Protein AF-A0A9K3Q0E4-F1 (afdb_monomer_lite)

Structure (mmCIF, N/CA/C/O backbone):
data_AF-A0A9K3Q0E4-F1
#
_entry.id   AF-A0A9K3Q0E4-F1
#
loop_
_atom_site.group_PDB
_atom_site.id
_atom_site.type_symbol
_atom_site.label_atom_id
_atom_site.label_alt_id
_atom_site.label_comp_id
_atom_site.label_asym_id
_atom_site.label_entity_id
_atom_site.label_seq_id
_atom_site.pdbx_PDB_ins_code
_atom_site.Cartn_x
_atom_site.Cartn_y
_atom_site.Cartn_z
_atom_site.occupancy
_atom_site.B_iso_or_equiv
_atom_site.auth_seq_id
_atom_site.auth_comp_id
_atom_site.auth_asym_id
_atom_site.auth_atom_id
_atom_site.pdbx_PDB_model_num
ATOM 1 N N . MET A 1 1 ? -6.528 20.383 -16.049 1.00 38.59 1 MET A N 1
ATOM 2 C CA . MET A 1 1 ? -6.052 21.661 -15.480 1.00 38.59 1 MET A CA 1
ATOM 3 C C . MET A 1 1 ? -4.535 21.597 -15.456 1.00 38.59 1 MET A C 1
ATOM 5 O O . MET A 1 1 ? -4.009 20.577 -15.035 1.00 38.59 1 MET A O 1
ATOM 9 N N . ALA A 1 2 ? -3.855 22.580 -16.047 1.00 41.31 2 ALA A N 1
ATOM 10 C CA . ALA A 1 2 ? -2.400 22.598 -16.179 1.00 41.31 2 ALA A CA 1
ATOM 11 C C . ALA A 1 2 ? -1.804 23.302 -14.957 1.00 41.31 2 ALA A C 1
ATOM 13 O O . ALA A 1 2 ? -1.836 24.527 -14.874 1.00 41.31 2 ALA A O 1
ATOM 14 N N . GLU A 1 3 ? -1.320 22.529 -13.991 1.00 50.06 3 GLU A N 1
ATOM 15 C CA . GLU A 1 3 ? -0.582 23.081 -12.859 1.00 50.06 3 GLU A CA 1
ATOM 16 C C . GLU A 1 3 ? 0.862 23.340 -13.291 1.00 50.06 3 GLU A C 1
ATOM 18 O O . GLU A 1 3 ? 1.547 22.465 -13.825 1.00 50.06 3 GLU A O 1
ATOM 23 N N . GLY A 1 4 ? 1.276 24.600 -13.154 1.00 45.00 4 GLY A N 1
ATOM 24 C CA . GLY A 1 4 ? 2.543 25.117 -13.644 1.00 45.00 4 GLY A CA 1
ATOM 25 C C . GLY A 1 4 ? 3.736 24.418 -13.004 1.00 45.00 4 GLY A C 1
ATOM 26 O O . GLY A 1 4 ? 3.937 24.486 -11.794 1.00 45.00 4 GLY A O 1
ATOM 27 N N . GLY A 1 5 ? 4.563 23.799 -13.846 1.00 42.78 5 GLY A N 1
ATOM 28 C CA . GLY A 1 5 ? 5.880 23.319 -13.455 1.00 42.78 5 GLY A CA 1
ATOM 29 C C . GLY A 1 5 ? 6.740 24.481 -12.966 1.00 42.78 5 GLY A C 1
ATOM 30 O O . GLY A 1 5 ? 7.028 25.424 -13.705 1.00 42.78 5 GLY A O 1
ATOM 31 N N . THR A 1 6 ? 7.148 24.414 -11.704 1.00 52.03 6 THR A N 1
ATOM 32 C CA . THR A 1 6 ? 8.113 25.315 -11.083 1.00 52.03 6 THR A CA 1
ATOM 33 C C . THR A 1 6 ? 9.423 25.241 -11.867 1.00 52.03 6 THR A C 1
ATOM 35 O O . THR A 1 6 ? 10.086 24.207 -11.900 1.00 52.03 6 THR A O 1
ATOM 38 N N . LEU A 1 7 ? 9.778 26.330 -12.553 1.00 54.62 7 LEU A N 1
ATOM 39 C CA . LEU A 1 7 ? 10.998 26.415 -13.357 1.00 54.62 7 LEU A CA 1
ATOM 40 C C . LEU A 1 7 ? 12.238 26.149 -12.482 1.00 54.62 7 LEU A C 1
ATOM 42 O O . LEU A 1 7 ? 12.397 26.751 -11.421 1.00 54.62 7 LEU A O 1
ATOM 46 N N . ALA A 1 8 ? 13.132 25.272 -12.951 1.00 49.56 8 ALA A N 1
ATOM 47 C CA . ALA A 1 8 ? 14.263 24.722 -12.190 1.00 49.56 8 ALA A CA 1
ATOM 48 C C . ALA A 1 8 ? 15.289 25.755 -11.675 1.00 49.56 8 ALA A C 1
ATOM 50 O O . ALA A 1 8 ? 16.099 25.441 -10.808 1.00 49.56 8 ALA A O 1
ATOM 51 N N . TRP A 1 9 ? 15.251 26.995 -12.163 1.00 53.34 9 TRP A N 1
ATOM 52 C CA . TRP A 1 9 ? 16.133 28.077 -11.713 1.00 53.34 9 TRP A CA 1
ATOM 53 C C . TRP A 1 9 ? 15.605 28.840 -10.480 1.00 53.34 9 TRP A C 1
ATOM 55 O O . TRP A 1 9 ? 16.253 29.768 -10.002 1.00 53.34 9 TRP A O 1
ATOM 65 N N . LYS A 1 10 ? 14.449 28.448 -9.925 1.00 53.53 10 LYS A N 1
ATOM 66 C CA . LYS A 1 10 ? 13.771 29.131 -8.813 1.00 53.53 10 LYS A CA 1
ATOM 67 C C . LYS A 1 10 ? 13.908 28.341 -7.503 1.00 53.53 10 LYS A C 1
ATOM 69 O O . LYS A 1 10 ? 13.056 27.519 -7.177 1.00 53.53 10 LYS A O 1
ATOM 74 N N . ARG A 1 11 ? 14.956 28.598 -6.711 1.00 50.22 11 ARG A N 1
ATOM 75 C CA . ARG A 1 11 ? 15.005 28.143 -5.306 1.00 50.22 11 ARG A CA 1
ATOM 76 C C . ARG A 1 11 ? 14.328 29.178 -4.415 1.00 50.22 11 ARG A C 1
ATOM 78 O O . ARG A 1 11 ? 14.887 30.236 -4.151 1.00 50.22 11 ARG A O 1
ATOM 85 N N . GLN A 1 12 ? 13.124 28.863 -3.952 1.00 54.28 12 GLN A N 1
ATOM 86 C CA . GLN A 1 12 ? 12.468 29.619 -2.892 1.00 54.28 12 GLN A CA 1
ATOM 87 C C . GLN A 1 12 ? 12.944 29.044 -1.554 1.00 54.28 12 GLN A C 1
ATOM 89 O O . GLN A 1 12 ? 12.706 27.874 -1.264 1.00 54.28 12 GLN A O 1
ATOM 94 N N . VAL A 1 13 ? 13.672 29.836 -0.764 1.00 56.75 13 VAL A N 1
ATOM 95 C CA . VAL A 1 13 ? 14.018 29.464 0.613 1.00 56.75 13 VAL A CA 1
ATOM 96 C C . VAL A 1 13 ? 12.753 29.663 1.440 1.00 56.75 13 VAL A C 1
ATOM 98 O O . VAL A 1 13 ? 12.339 30.794 1.679 1.00 56.75 13 VAL A O 1
ATOM 101 N N . ILE A 1 14 ? 12.084 28.563 1.777 1.00 56.69 14 ILE A N 1
ATOM 102 C CA . ILE A 1 14 ? 10.860 28.584 2.577 1.00 56.69 14 ILE A CA 1
ATOM 103 C C . ILE A 1 14 ? 11.278 28.532 4.045 1.00 56.69 14 ILE A C 1
ATOM 105 O O . ILE A 1 14 ? 11.787 27.514 4.512 1.00 56.69 14 ILE A O 1
ATOM 109 N N . ASP A 1 15 ? 11.073 29.634 4.759 1.00 57.00 15 ASP A N 1
ATOM 110 C CA . ASP A 1 15 ? 11.123 29.654 6.219 1.00 57.00 15 ASP A CA 1
ATOM 111 C C . ASP A 1 15 ? 9.832 29.002 6.744 1.00 57.00 15 ASP A C 1
ATOM 113 O O . ASP A 1 15 ? 8.731 29.492 6.494 1.00 57.00 15 ASP A O 1
ATOM 117 N N . GLN A 1 16 ? 9.956 27.846 7.402 1.00 62.72 16 GLN A N 1
ATOM 118 C CA . GLN A 1 16 ? 8.826 26.983 7.781 1.00 62.72 16 GLN A CA 1
ATOM 119 C C . GLN A 1 16 ? 7.957 27.560 8.913 1.00 62.72 16 GLN A C 1
ATOM 121 O O . GLN A 1 16 ? 6.915 26.996 9.238 1.00 62.72 16 GLN A O 1
ATOM 126 N N . SER A 1 17 ? 8.364 28.675 9.522 1.00 65.44 17 SER A N 1
ATOM 127 C CA . SER A 1 17 ? 7.717 29.233 10.715 1.00 65.44 17 SER A CA 1
ATOM 128 C C . SER A 1 17 ? 6.514 30.144 10.430 1.00 65.44 17 SER A C 1
ATOM 130 O O . SER A 1 17 ? 5.773 30.492 11.351 1.00 65.44 17 SER A O 1
ATOM 132 N N . ARG A 1 18 ? 6.280 30.539 9.170 1.00 51.12 18 ARG A N 1
ATOM 133 C CA . ARG A 1 18 ? 5.147 31.393 8.778 1.00 51.12 18 ARG A CA 1
ATOM 134 C C . ARG A 1 18 ? 4.490 30.844 7.515 1.00 51.12 18 ARG A C 1
ATOM 136 O O . ARG A 1 18 ? 5.161 30.617 6.515 1.00 51.12 18 ARG A O 1
ATOM 143 N N . GLY A 1 19 ? 3.169 30.649 7.555 1.00 57.00 19 GLY A N 1
ATOM 144 C CA . GLY A 1 19 ? 2.378 30.292 6.372 1.00 57.00 19 GLY A CA 1
ATOM 145 C C . GLY A 1 19 ? 2.614 31.268 5.204 1.00 57.00 19 GLY A C 1
ATOM 146 O O . GLY A 1 19 ? 3.062 32.396 5.432 1.00 57.00 19 GLY A O 1
ATOM 147 N N . PRO A 1 20 ? 2.347 30.858 3.950 1.00 53.62 20 PRO A N 1
ATOM 148 C CA . PRO A 1 20 ? 2.836 31.534 2.752 1.00 53.62 20 PRO A CA 1
ATOM 149 C C . PRO A 1 20 ? 2.106 32.860 2.509 1.00 53.62 20 PRO A C 1
ATOM 151 O O . PRO A 1 20 ? 1.176 32.949 1.713 1.00 53.62 20 PRO A O 1
ATOM 154 N N . VAL A 1 21 ? 2.552 33.919 3.178 1.00 55.53 21 VAL A N 1
ATOM 155 C CA . VAL A 1 21 ? 2.184 35.293 2.837 1.00 55.53 21 VAL A CA 1
ATOM 156 C C . VAL A 1 21 ? 3.265 35.807 1.892 1.00 55.53 21 VAL A C 1
ATOM 158 O O . VAL A 1 21 ? 4.338 36.234 2.319 1.00 55.53 21 VAL A O 1
ATOM 161 N N . GLY A 1 22 ? 3.024 35.676 0.586 1.00 51.28 22 GLY A N 1
ATOM 162 C CA . GLY A 1 22 ? 3.947 36.143 -0.445 1.00 51.28 22 GLY A CA 1
ATOM 163 C C . GLY A 1 22 ? 4.025 37.666 -0.445 1.00 51.28 22 GLY A C 1
ATOM 164 O O . GLY A 1 22 ? 3.178 38.323 -1.040 1.00 51.28 22 GLY A O 1
ATOM 165 N N . ASN A 1 23 ? 5.029 38.230 0.228 1.00 53.16 23 ASN A N 1
ATOM 166 C CA . ASN A 1 23 ? 5.367 39.639 0.076 1.00 53.16 23 ASN A CA 1
ATOM 167 C C . ASN A 1 23 ? 6.214 39.811 -1.196 1.00 53.16 23 ASN A C 1
ATOM 169 O O . ASN A 1 23 ? 7.329 39.295 -1.285 1.00 53.16 23 ASN A O 1
ATOM 173 N N . TYR A 1 24 ? 5.654 40.504 -2.186 1.00 56.69 24 TYR A N 1
ATOM 174 C CA . TYR A 1 24 ? 6.252 40.728 -3.502 1.00 56.69 24 TYR A CA 1
ATOM 175 C C . TYR A 1 24 ? 7.237 41.906 -3.529 1.00 56.69 24 TYR A C 1
ATOM 177 O O . TYR A 1 24 ? 7.992 42.034 -4.490 1.00 56.69 24 TYR A O 1
ATOM 185 N N . ASP A 1 25 ? 7.298 42.709 -2.463 1.00 62.56 25 ASP A N 1
ATOM 186 C CA . ASP A 1 25 ? 8.170 43.889 -2.379 1.00 62.56 25 ASP A CA 1
ATOM 187 C C . ASP A 1 25 ? 9.658 43.522 -2.259 1.00 62.56 25 ASP A C 1
ATOM 189 O O . ASP A 1 25 ? 10.537 44.328 -2.557 1.00 62.56 25 ASP A O 1
ATOM 193 N N . SER A 1 26 ? 9.958 42.284 -1.850 1.00 55.31 26 SER A N 1
ATOM 194 C CA . SER A 1 26 ? 11.321 41.744 -1.780 1.00 55.31 26 SER A CA 1
ATOM 195 C C . SER A 1 26 ? 11.737 40.968 -3.031 1.00 55.31 26 SER A C 1
ATOM 197 O O . SER A 1 26 ? 12.864 40.460 -3.083 1.00 55.31 26 SER A O 1
ATOM 199 N N . MET A 1 27 ? 10.875 40.890 -4.058 1.00 54.56 27 MET A N 1
ATOM 200 C CA . MET A 1 27 ? 11.284 40.383 -5.364 1.00 54.56 27 MET A CA 1
ATOM 201 C C . MET A 1 27 ? 12.289 41.360 -5.961 1.00 54.56 27 MET A C 1
ATOM 203 O O . MET A 1 27 ? 11.937 42.346 -6.606 1.00 54.56 27 MET A O 1
ATOM 207 N N . ARG A 1 28 ? 13.573 41.073 -5.737 1.00 54.41 28 ARG A N 1
ATOM 208 C CA . ARG A 1 28 ? 14.656 41.688 -6.496 1.00 54.41 28 ARG A CA 1
ATOM 209 C C . ARG A 1 28 ? 14.307 41.551 -7.976 1.00 54.41 28 ARG A C 1
ATOM 211 O O . ARG A 1 28 ? 13.878 40.478 -8.407 1.00 54.41 28 ARG A O 1
ATOM 218 N N . LEU A 1 29 ? 14.454 42.657 -8.709 1.00 57.06 29 LEU A N 1
ATOM 219 C CA . LEU A 1 29 ? 14.321 42.710 -10.164 1.00 57.06 29 LEU A CA 1
ATOM 220 C C . LEU A 1 29 ? 14.970 41.461 -10.789 1.00 57.06 29 LEU A C 1
ATOM 222 O O . LEU A 1 29 ? 15.985 41.001 -10.252 1.00 57.06 29 LEU A O 1
ATOM 226 N N . PRO A 1 30 ? 14.396 40.898 -11.873 1.00 61.31 30 PRO A N 1
ATOM 227 C CA . PRO A 1 30 ? 14.933 39.707 -12.521 1.00 61.31 30 PRO A CA 1
ATOM 228 C C . PRO A 1 30 ? 16.444 39.845 -12.672 1.00 61.31 30 PRO A C 1
ATOM 230 O O . PRO A 1 30 ? 16.914 40.890 -13.122 1.00 61.31 30 PRO A O 1
ATOM 233 N N . SER A 1 31 ? 17.182 38.817 -12.249 1.00 64.81 31 SER A N 1
ATOM 234 C CA . SER A 1 31 ? 18.628 38.724 -12.451 1.00 64.81 31 SER A CA 1
ATOM 235 C C . SER A 1 31 ? 18.978 39.184 -13.864 1.00 64.81 31 SER A C 1
ATOM 237 O O . SER A 1 31 ? 18.268 38.816 -14.805 1.00 64.81 31 SER A O 1
ATOM 239 N N . GLU A 1 32 ? 20.025 40.003 -13.974 1.00 74.44 32 GLU A N 1
ATOM 240 C CA . GLU A 1 32 ? 20.471 40.627 -15.219 1.00 74.44 32 GLU A CA 1
ATOM 241 C C . GLU A 1 32 ? 20.413 39.631 -16.381 1.00 74.44 32 GLU A C 1
ATOM 243 O O . GLU A 1 32 ? 20.822 38.471 -16.253 1.00 74.44 32 GLU A O 1
ATOM 248 N N . LEU A 1 33 ? 19.819 40.063 -17.496 1.00 81.50 33 LEU A N 1
ATOM 249 C CA . LEU A 1 33 ? 19.677 39.209 -18.666 1.00 81.50 33 LEU A CA 1
ATOM 250 C C . LEU A 1 33 ? 21.061 38.749 -19.148 1.00 81.50 33 LEU A C 1
ATOM 252 O O . LEU A 1 33 ? 21.983 39.564 -19.172 1.00 81.50 33 LEU A O 1
ATOM 256 N N . PRO A 1 34 ? 21.208 37.482 -19.583 1.00 80.50 34 PRO A N 1
ATOM 257 C CA . PRO A 1 34 ? 22.426 37.038 -20.244 1.00 80.50 34 PRO A CA 1
ATOM 258 C C . PRO A 1 34 ? 22.756 37.947 -21.434 1.00 80.50 34 PRO A C 1
ATOM 260 O O . PRO A 1 34 ? 21.856 38.384 -22.159 1.00 80.50 34 PRO A O 1
ATOM 263 N N . GLU A 1 35 ? 24.043 38.227 -21.634 1.00 84.81 35 GLU A N 1
ATOM 264 C CA . GLU A 1 35 ? 24.515 39.093 -22.714 1.00 84.81 35 GLU A CA 1
ATOM 265 C C . GLU A 1 35 ? 24.037 38.555 -24.078 1.00 84.81 35 GLU A C 1
ATOM 267 O O . GLU A 1 35 ? 24.119 37.356 -24.357 1.00 84.81 35 GLU A O 1
ATOM 272 N N . GLY A 1 36 ? 23.454 39.431 -24.904 1.00 88.56 36 GLY A N 1
ATOM 273 C CA . GLY A 1 36 ? 22.911 39.063 -26.219 1.00 88.56 36 GLY A CA 1
ATOM 274 C C . GLY A 1 36 ? 21.471 38.530 -26.226 1.00 88.56 36 GLY A C 1
ATOM 275 O O . GLY A 1 36 ? 21.026 38.003 -27.249 1.00 88.56 36 GLY A O 1
ATOM 276 N N . VAL A 1 37 ? 20.702 38.659 -25.137 1.00 91.06 37 VAL A N 1
ATOM 277 C CA . VAL A 1 37 ? 19.282 38.256 -25.091 1.00 91.06 37 VAL A CA 1
ATOM 278 C C . VAL A 1 37 ? 18.396 39.406 -24.607 1.00 91.06 37 VAL A C 1
ATOM 280 O O . VAL A 1 37 ? 18.755 40.130 -23.684 1.00 91.06 37 VAL A O 1
ATOM 283 N N . MET A 1 38 ? 17.221 39.579 -25.217 1.00 91.19 38 MET A N 1
ATOM 284 C CA . MET A 1 38 ? 16.231 40.584 -24.819 1.00 91.19 38 MET A CA 1
ATOM 285 C C . MET A 1 38 ? 14.847 39.967 -24.619 1.00 91.19 38 MET A C 1
ATOM 287 O O . MET A 1 38 ? 14.482 38.989 -25.274 1.00 91.19 38 MET A O 1
ATOM 291 N N . TRP A 1 39 ? 14.054 40.564 -23.734 1.00 86.50 39 TRP A N 1
ATOM 292 C CA . TRP A 1 39 ? 12.644 40.222 -23.584 1.00 86.50 39 TRP A CA 1
ATOM 293 C C . TRP A 1 39 ? 11.825 40.794 -24.747 1.00 86.50 39 TRP A C 1
ATOM 295 O O . TRP A 1 39 ? 11.875 41.992 -25.022 1.00 86.50 39 TRP A O 1
ATOM 305 N N . GLN A 1 40 ? 11.034 39.947 -25.403 1.00 90.31 40 GLN A N 1
ATOM 306 C CA . GLN A 1 40 ? 10.054 40.328 -26.414 1.00 90.31 40 GLN A CA 1
ATOM 307 C C . GLN A 1 40 ? 8.652 39.922 -25.941 1.00 90.31 40 GLN A C 1
ATOM 309 O O . GLN A 1 40 ? 8.375 38.741 -25.717 1.00 90.31 40 GLN A O 1
ATOM 314 N N . HIS A 1 41 ? 7.767 40.908 -25.793 1.00 89.19 41 HIS A N 1
ATOM 315 C CA . HIS A 1 41 ? 6.356 40.690 -25.482 1.00 89.19 41 HIS A CA 1
ATOM 316 C C . HIS A 1 41 ? 5.567 40.426 -26.767 1.00 89.19 41 HIS A C 1
ATOM 318 O O . HIS A 1 41 ? 5.631 41.222 -27.708 1.00 89.19 41 HIS A O 1
ATOM 324 N N . ASN A 1 42 ? 4.814 39.328 -26.802 1.00 86.19 42 ASN A N 1
ATOM 325 C CA . ASN A 1 42 ? 3.904 39.032 -27.902 1.00 86.19 42 ASN A CA 1
ATOM 326 C C . ASN A 1 42 ? 2.502 39.599 -27.585 1.00 86.19 42 ASN A C 1
ATOM 328 O O . ASN A 1 42 ? 1.875 39.134 -26.630 1.00 86.19 42 ASN A O 1
ATOM 332 N N . PRO A 1 43 ? 1.985 40.588 -28.345 1.00 80.00 43 PRO A N 1
ATOM 333 C CA . PRO A 1 43 ? 0.700 41.223 -28.043 1.00 80.00 43 PRO A CA 1
ATOM 334 C C . PRO A 1 43 ? -0.498 40.274 -28.177 1.00 80.00 43 PRO A C 1
ATOM 336 O O . PRO A 1 43 ? -1.496 40.471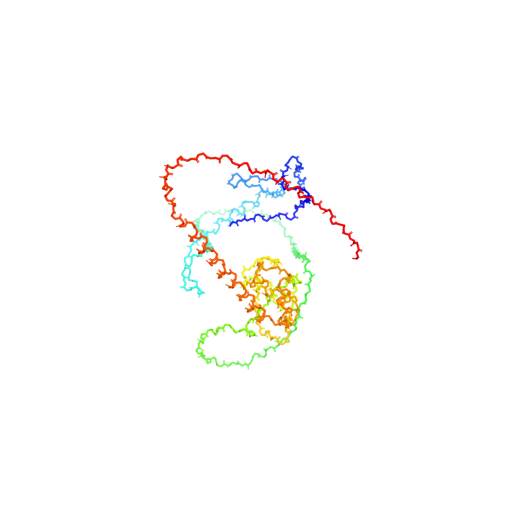 -27.483 1.00 80.00 43 PRO A O 1
ATOM 339 N N . ASP A 1 44 ? -0.393 39.240 -29.015 1.00 80.19 44 ASP A N 1
ATOM 340 C CA . ASP A 1 44 ? -1.508 38.335 -29.299 1.00 80.19 44 ASP A CA 1
ATOM 341 C C . ASP A 1 44 ? -1.684 37.289 -28.194 1.00 80.19 44 ASP A C 1
ATOM 343 O O . ASP A 1 44 ? -2.801 37.016 -27.756 1.00 80.19 44 ASP A O 1
ATOM 347 N N . THR A 1 45 ? -0.576 36.724 -27.704 1.00 83.00 45 THR A N 1
ATOM 348 C CA . THR A 1 45 ? -0.600 35.689 -26.657 1.00 83.00 45 THR A CA 1
ATOM 349 C C . THR A 1 45 ? -0.456 36.256 -25.246 1.00 83.00 45 THR A C 1
ATOM 351 O O . THR A 1 45 ? -0.755 35.556 -24.284 1.00 83.00 45 THR A O 1
ATOM 354 N N . ARG A 1 46 ? -0.045 37.528 -25.109 1.00 78.94 46 ARG A N 1
ATOM 355 C CA . ARG A 1 46 ? 0.306 38.187 -23.833 1.00 78.94 46 ARG A CA 1
ATOM 356 C C . ARG A 1 46 ? 1.438 37.489 -23.072 1.00 78.94 46 ARG A C 1
ATOM 358 O O . ARG A 1 46 ? 1.531 37.589 -21.850 1.00 78.94 46 ARG A O 1
ATOM 365 N N . GLU A 1 47 ? 2.300 36.780 -23.791 1.00 78.56 47 GLU A N 1
ATOM 366 C CA . GLU A 1 47 ? 3.438 36.059 -23.224 1.00 78.56 47 GLU A CA 1
ATOM 367 C C . GLU A 1 47 ? 4.747 36.826 -23.453 1.00 78.56 47 GLU A C 1
ATOM 369 O O . GLU A 1 47 ? 4.935 37.508 -24.467 1.00 78.56 47 GLU A O 1
ATOM 374 N N . TRP A 1 48 ? 5.676 36.693 -22.504 1.00 83.06 48 TRP A N 1
ATOM 375 C CA . TRP A 1 48 ? 7.033 37.229 -22.596 1.00 83.06 48 TRP A CA 1
ATOM 376 C C . TRP A 1 48 ? 8.001 36.127 -23.018 1.00 83.06 48 TRP A C 1
ATOM 378 O O . TRP A 1 48 ? 8.062 35.071 -22.391 1.00 83.06 48 TRP A O 1
ATOM 388 N N . THR A 1 49 ? 8.785 36.379 -24.064 1.00 85.88 49 THR A N 1
ATOM 389 C CA . THR A 1 49 ? 9.771 35.423 -24.589 1.00 85.88 49 THR A CA 1
ATOM 390 C C . THR A 1 49 ? 11.167 36.037 -24.608 1.00 85.88 49 THR A C 1
ATOM 392 O O . THR A 1 49 ? 11.320 37.238 -24.816 1.00 85.88 49 THR A O 1
ATOM 395 N N . LEU A 1 50 ? 12.195 35.224 -24.366 1.00 89.69 50 LEU A N 1
ATOM 396 C CA . LEU A 1 50 ? 13.597 35.630 -24.489 1.00 89.69 50 LEU A CA 1
ATOM 397 C C . LEU A 1 50 ? 14.064 35.403 -25.929 1.00 89.69 50 LEU A C 1
ATOM 399 O O . LEU A 1 50 ? 14.042 34.275 -26.423 1.00 89.69 50 LEU A O 1
ATOM 403 N N . VAL A 1 51 ? 14.510 36.466 -26.595 1.00 90.25 51 VAL A N 1
ATOM 404 C CA . VAL A 1 51 ? 14.965 36.439 -27.990 1.00 90.25 51 VAL A CA 1
ATOM 405 C C . VAL A 1 51 ? 16.416 36.895 -28.059 1.00 90.25 51 VAL A C 1
ATOM 407 O O . VAL A 1 51 ? 16.778 37.922 -27.492 1.00 90.25 51 VAL A O 1
ATOM 410 N N . ARG A 1 52 ? 17.264 36.123 -28.748 1.00 88.75 52 ARG A N 1
ATOM 411 C CA . ARG A 1 52 ? 18.677 36.479 -28.951 1.00 88.75 52 ARG A CA 1
ATOM 412 C C . ARG A 1 52 ? 18.801 37.643 -29.937 1.00 88.75 52 ARG A C 1
ATOM 414 O O . ARG A 1 52 ? 18.199 37.588 -31.012 1.00 88.75 52 ARG A O 1
ATOM 421 N N . LEU A 1 53 ? 19.588 38.657 -29.580 1.00 85.62 53 LEU A N 1
ATOM 422 C CA . LEU A 1 53 ? 19.817 39.868 -30.376 1.00 85.62 53 LEU A CA 1
ATOM 423 C C . LEU A 1 53 ? 20.557 39.557 -31.690 1.00 85.62 53 LEU A C 1
ATOM 425 O O . LEU A 1 53 ? 20.322 40.206 -32.705 1.00 85.62 53 LEU A O 1
ATOM 429 N N . ASP A 1 54 ? 21.378 38.505 -31.691 1.00 78.81 54 ASP A N 1
ATOM 430 C CA . ASP A 1 54 ? 22.379 38.268 -32.738 1.00 78.81 54 ASP A CA 1
ATOM 431 C C . ASP A 1 54 ? 21.848 37.513 -33.966 1.00 78.81 54 ASP A C 1
ATOM 433 O O . ASP A 1 54 ? 22.613 37.199 -34.876 1.00 78.81 54 ASP A O 1
ATOM 437 N N . ARG A 1 55 ? 20.550 37.175 -34.028 1.00 58.50 55 ARG A N 1
ATOM 438 C CA . ARG A 1 55 ? 19.997 36.500 -35.216 1.00 58.50 55 ARG A CA 1
ATOM 439 C C . ARG A 1 55 ? 19.698 37.522 -36.322 1.00 58.50 55 ARG A C 1
ATOM 441 O O . ARG A 1 55 ? 18.726 38.272 -36.184 1.00 58.50 55 ARG A O 1
ATOM 448 N N . PRO A 1 56 ? 20.435 37.519 -37.452 1.00 57.91 56 PRO A N 1
ATOM 449 C CA . PRO A 1 56 ? 20.131 38.398 -38.574 1.00 57.91 56 PRO A CA 1
ATOM 450 C C . PRO A 1 56 ? 18.722 38.108 -39.111 1.00 57.91 56 PRO A C 1
ATOM 452 O O . PRO A 1 56 ? 18.330 36.956 -39.318 1.00 57.91 56 PRO A O 1
ATOM 455 N N . GLN A 1 57 ? 17.948 39.171 -39.357 1.00 57.16 57 GLN A N 1
ATOM 456 C CA . GLN A 1 57 ? 16.545 39.112 -39.799 1.00 57.16 57 GLN A CA 1
ATOM 457 C C . GLN A 1 57 ? 16.313 38.277 -41.076 1.00 57.16 57 GLN A C 1
ATOM 459 O O . GLN A 1 57 ? 15.187 37.843 -41.317 1.00 57.16 57 GLN A O 1
ATOM 464 N N . GLN A 1 58 ? 17.357 37.989 -41.861 1.00 57.03 58 GLN A N 1
ATOM 465 C CA . GLN A 1 58 ? 17.272 37.185 -43.086 1.00 57.03 58 GLN A CA 1
ATOM 466 C C . GLN A 1 58 ? 16.810 35.736 -42.848 1.00 57.03 58 GLN A C 1
ATOM 468 O O . GLN A 1 58 ? 16.123 35.180 -43.702 1.00 57.03 58 GLN A O 1
ATOM 473 N N . GLN A 1 59 ? 17.068 35.137 -41.677 1.00 56.09 59 GLN A N 1
ATOM 474 C CA . GLN A 1 59 ? 16.580 33.779 -41.381 1.00 56.09 59 GLN A CA 1
ATOM 475 C C . GLN A 1 59 ? 15.062 33.720 -41.116 1.00 56.09 59 GLN A C 1
ATOM 477 O O . GLN A 1 59 ? 14.441 32.681 -41.335 1.00 56.09 59 GLN A O 1
ATOM 482 N N . ARG A 1 60 ? 14.429 34.841 -40.729 1.00 54.75 60 ARG A N 1
ATOM 483 C CA . ARG A 1 60 ? 12.985 34.879 -40.422 1.00 54.75 60 ARG A CA 1
ATOM 484 C C . ARG A 1 60 ? 12.107 34.782 -41.671 1.00 54.75 60 ARG A C 1
ATOM 486 O O . ARG A 1 60 ? 11.019 34.215 -41.606 1.00 54.75 60 ARG A O 1
ATOM 493 N N . GLN A 1 61 ? 12.572 35.298 -42.812 1.00 54.56 61 GLN A N 1
ATOM 494 C CA . GLN A 1 61 ? 11.821 35.200 -44.070 1.00 54.56 61 GLN A CA 1
ATOM 495 C C . GLN A 1 61 ? 11.844 33.772 -44.642 1.00 54.56 61 GLN A C 1
ATOM 497 O O . GLN A 1 61 ? 10.852 33.334 -45.224 1.00 54.56 61 GLN A O 1
ATOM 502 N N . GLY A 1 62 ? 12.925 33.015 -44.415 1.00 55.06 62 GLY A N 1
ATOM 503 C CA . GLY A 1 62 ? 13.018 31.605 -44.814 1.00 55.06 62 GLY A CA 1
ATOM 504 C C . GLY A 1 62 ? 12.102 30.681 -44.002 1.00 55.06 62 GLY A C 1
ATOM 505 O O . GLY A 1 62 ? 11.434 29.817 -44.572 1.00 55.06 62 GLY A O 1
ATOM 506 N N . GLU A 1 63 ? 12.002 30.891 -42.685 1.00 55.88 63 GLU A N 1
ATOM 507 C CA . GLU A 1 63 ? 11.118 30.098 -41.816 1.00 55.88 63 GLU A CA 1
ATOM 508 C C . GLU A 1 63 ? 9.629 30.396 -42.069 1.00 55.88 63 GLU A C 1
ATOM 510 O O . GLU A 1 63 ? 8.822 29.466 -42.125 1.00 55.88 63 GLU A O 1
ATOM 515 N N . GLN A 1 64 ? 9.254 31.658 -42.322 1.00 57.47 64 GLN A N 1
ATOM 516 C CA . GLN A 1 64 ? 7.875 31.991 -42.712 1.00 57.47 64 GLN A CA 1
ATOM 517 C C . GLN A 1 64 ? 7.488 31.385 -44.072 1.00 57.47 64 GLN A C 1
ATOM 519 O O . GLN A 1 64 ? 6.358 30.918 -44.228 1.00 57.47 64 GLN A O 1
ATOM 524 N N . GLN A 1 65 ? 8.413 31.306 -45.038 1.00 57.19 65 GLN A N 1
ATOM 525 C CA . GLN A 1 65 ? 8.161 30.602 -46.304 1.00 57.19 65 GLN A CA 1
ATOM 526 C C . GLN A 1 65 ? 8.031 29.080 -46.116 1.00 57.19 65 GLN A C 1
ATOM 528 O O . GLN A 1 65 ? 7.210 28.452 -46.786 1.00 57.19 65 GLN A O 1
ATOM 533 N N . GLN A 1 66 ? 8.772 28.472 -45.181 1.00 55.16 66 GLN A N 1
ATOM 534 C CA . GLN A 1 66 ? 8.607 27.047 -44.868 1.00 55.16 66 GLN A CA 1
ATOM 535 C C . GLN A 1 66 ? 7.279 26.734 -44.169 1.00 55.16 66 GLN A C 1
ATOM 537 O O . GLN A 1 66 ? 6.680 25.699 -44.468 1.00 55.16 66 GLN A O 1
ATOM 542 N N . GLN A 1 67 ? 6.774 27.621 -43.305 1.00 55.94 67 GLN A N 1
ATOM 543 C CA . GLN A 1 67 ? 5.469 27.423 -42.658 1.00 55.94 67 GLN A CA 1
ATOM 544 C C . GLN A 1 67 ? 4.304 27.443 -43.660 1.00 55.94 67 GLN A C 1
ATOM 546 O O . GLN A 1 67 ? 3.331 26.717 -43.475 1.00 55.94 67 GLN A O 1
ATOM 551 N N . GLN A 1 68 ? 4.418 28.173 -44.775 1.00 55.44 68 GLN A N 1
ATOM 552 C CA . GLN A 1 68 ? 3.397 28.158 -45.834 1.00 55.44 68 GLN A CA 1
ATOM 553 C C . GLN A 1 68 ? 3.375 26.859 -46.663 1.00 55.44 68 GLN A C 1
ATOM 555 O O . GLN A 1 68 ? 2.413 26.616 -47.394 1.00 55.44 68 GLN A O 1
ATOM 560 N N . LYS A 1 69 ? 4.403 26.004 -46.568 1.00 57.50 69 LYS A N 1
ATOM 561 C CA . LYS A 1 69 ? 4.513 24.785 -47.390 1.00 57.50 69 LYS A CA 1
ATOM 562 C C . LYS A 1 69 ? 3.593 23.652 -46.926 1.00 57.50 69 LYS A C 1
ATOM 564 O O . LYS A 1 69 ? 3.255 22.779 -47.729 1.00 57.50 69 LYS A O 1
ATOM 569 N N . TYR A 1 70 ? 3.173 23.654 -45.664 1.00 62.75 70 TYR A N 1
ATOM 570 C CA . TYR A 1 70 ? 2.380 22.567 -45.099 1.00 62.75 70 TYR A CA 1
ATOM 571 C C . TYR A 1 70 ? 1.056 23.087 -44.556 1.00 62.75 70 TYR A C 1
ATOM 573 O O . TYR A 1 70 ? 1.020 23.860 -43.605 1.00 62.75 70 TYR A O 1
ATOM 581 N N . GLN A 1 71 ? -0.045 22.621 -45.141 1.00 71.50 71 GLN A N 1
ATOM 582 C CA . GLN A 1 71 ? -1.372 22.841 -44.580 1.00 71.50 71 GLN A CA 1
ATOM 583 C C . GLN A 1 71 ? -1.788 21.609 -43.778 1.00 71.50 71 GLN A C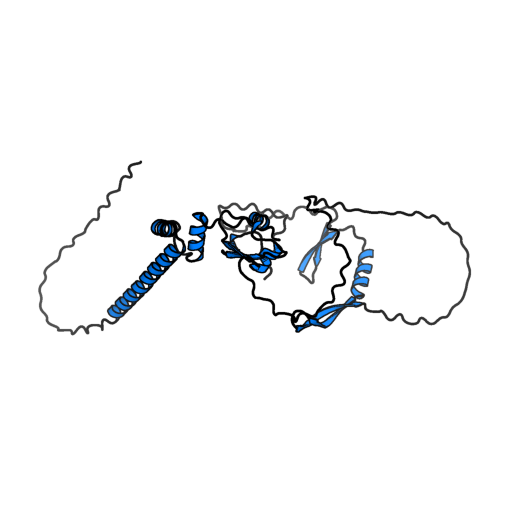 1
ATOM 585 O O . GLN A 1 71 ? -1.716 20.471 -44.255 1.00 71.50 71 GLN A O 1
ATOM 590 N N . LEU A 1 72 ? -2.219 21.845 -42.539 1.00 71.50 72 LEU A N 1
ATOM 591 C CA . LEU A 1 72 ? -2.796 20.825 -41.671 1.00 71.50 72 LEU A CA 1
ATOM 592 C C . LEU A 1 72 ? -4.210 20.520 -42.177 1.00 71.50 72 LEU A C 1
ATOM 594 O O . LEU A 1 72 ? -5.121 21.329 -42.009 1.00 71.50 72 LEU A O 1
ATOM 598 N N . GLN A 1 73 ? -4.406 19.357 -42.802 1.00 78.06 73 GLN A N 1
ATOM 599 C CA . GLN A 1 73 ? -5.744 18.871 -43.136 1.00 78.06 73 GLN A CA 1
ATOM 600 C C . GLN A 1 73 ? -6.206 17.863 -42.090 1.00 78.06 73 GLN A C 1
ATOM 60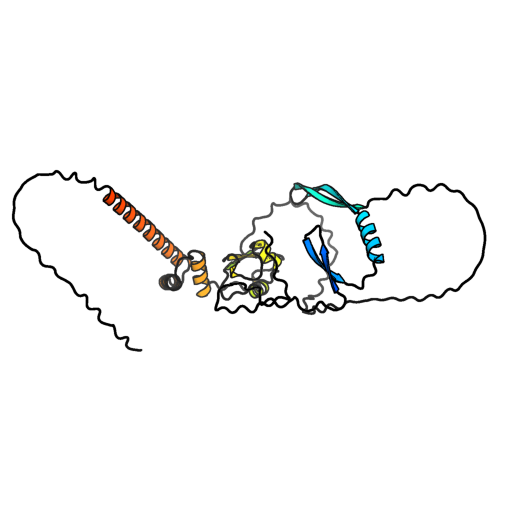2 O O . GLN A 1 73 ? -5.501 16.908 -41.754 1.00 78.06 73 GLN A O 1
ATOM 607 N N . ARG A 1 74 ? -7.427 18.074 -41.593 1.00 81.62 74 ARG A N 1
ATOM 608 C CA . ARG A 1 74 ? -8.132 17.078 -40.788 1.00 81.62 74 ARG A CA 1
ATOM 609 C C . ARG A 1 74 ? -8.684 16.012 -41.723 1.00 81.62 74 ARG A C 1
ATOM 611 O O . ARG A 1 74 ? -9.456 16.325 -42.626 1.00 81.62 74 ARG A O 1
ATOM 618 N N . THR A 1 75 ? -8.296 14.765 -41.500 1.00 84.44 75 THR A N 1
ATOM 619 C CA . THR A 1 75 ? -8.814 13.608 -42.234 1.00 84.44 75 THR A CA 1
ATOM 620 C C . THR A 1 75 ? -9.310 12.565 -41.245 1.00 84.44 75 THR A C 1
ATOM 622 O O . THR A 1 75 ? -8.661 12.318 -40.228 1.00 84.44 75 THR A O 1
ATOM 625 N N . MET A 1 76 ? -10.447 11.942 -41.540 1.00 86.62 76 MET A N 1
ATOM 626 C CA . MET A 1 76 ? -10.897 10.765 -40.800 1.00 86.62 76 MET A CA 1
ATOM 627 C C . MET A 1 76 ? -10.030 9.577 -41.216 1.00 86.62 76 MET A C 1
ATOM 629 O O . MET A 1 76 ? -9.872 9.310 -42.407 1.00 86.62 76 MET A O 1
ATOM 633 N N . ALA A 1 77 ? -9.423 8.904 -40.241 1.00 86.19 77 ALA A N 1
ATOM 634 C CA . ALA A 1 77 ? -8.693 7.666 -40.467 1.00 86.19 77 ALA A CA 1
ATOM 635 C C . ALA A 1 77 ? -9.215 6.583 -39.525 1.00 86.19 77 ALA A C 1
ATOM 637 O O . ALA A 1 77 ? -9.545 6.841 -38.365 1.00 86.19 77 ALA A O 1
ATOM 638 N N . TRP A 1 78 ? -9.283 5.360 -40.038 1.00 86.69 78 TRP A N 1
ATOM 639 C CA . TRP A 1 78 ? -9.666 4.194 -39.259 1.00 86.69 78 TRP A CA 1
ATOM 640 C C . TRP A 1 78 ? -8.555 3.828 -38.270 1.00 86.69 78 TRP A C 1
ATOM 642 O O . TRP A 1 78 ? -7.413 3.611 -38.683 1.00 86.69 78 TRP A O 1
ATOM 652 N N . ASN A 1 79 ? -8.873 3.752 -36.974 1.00 84.06 79 ASN A N 1
ATOM 653 C CA . ASN A 1 79 ? -7.929 3.299 -35.955 1.00 84.06 79 ASN A CA 1
ATOM 654 C C . ASN A 1 79 ? -8.088 1.777 -35.739 1.00 84.06 79 ASN A C 1
ATOM 656 O O . ASN A 1 79 ? -9.118 1.341 -35.216 1.00 84.06 79 ASN A O 1
ATOM 660 N N . PRO A 1 80 ? -7.086 0.950 -36.105 1.00 72.62 80 PRO A N 1
ATOM 661 C CA . PRO A 1 80 ? -7.194 -0.507 -36.033 1.00 72.62 80 PRO A CA 1
ATOM 662 C C . PRO A 1 80 ? -7.255 -1.049 -34.598 1.00 72.62 80 PRO A C 1
ATOM 664 O O . PRO A 1 80 ? -7.727 -2.163 -34.403 1.00 72.62 80 PRO A O 1
ATOM 667 N N . HIS A 1 81 ? -6.814 -0.281 -33.596 1.00 65.69 81 HIS A N 1
ATOM 668 C CA . HIS A 1 81 ? -6.849 -0.713 -32.196 1.00 65.69 81 HIS A CA 1
ATOM 669 C C . HIS A 1 81 ? -8.206 -0.488 -31.535 1.00 65.69 81 HIS A C 1
ATOM 671 O O . HIS A 1 81 ? -8.580 -1.238 -30.640 1.00 65.69 81 HIS A O 1
ATOM 677 N N . THR A 1 82 ? -8.948 0.535 -31.964 1.00 82.69 82 THR A N 1
ATOM 678 C CA . THR A 1 82 ? -10.257 0.864 -31.382 1.00 82.69 82 THR A CA 1
ATOM 679 C C . THR A 1 82 ? -11.428 0.433 -32.259 1.00 82.69 82 THR A C 1
ATOM 681 O O . THR A 1 82 ? -12.564 0.451 -31.788 1.00 82.69 82 THR A O 1
ATOM 684 N N . GLY A 1 83 ? -11.180 0.061 -33.521 1.00 88.31 83 GLY A N 1
ATOM 685 C CA . GLY A 1 83 ? -12.229 -0.306 -34.475 1.00 88.31 83 GLY A CA 1
ATOM 686 C C . GLY A 1 83 ? -13.207 0.839 -34.749 1.00 88.31 83 GLY A C 1
ATOM 687 O O . GLY A 1 83 ? -14.389 0.597 -34.983 1.00 88.31 83 GLY A O 1
ATOM 688 N N . ARG A 1 84 ? -12.744 2.091 -34.638 1.00 81.31 84 ARG A N 1
ATOM 689 C CA . ARG A 1 84 ? -13.549 3.299 -34.857 1.00 81.31 84 ARG A CA 1
ATOM 690 C C . ARG A 1 84 ? -12.777 4.316 -35.686 1.00 81.31 84 ARG A C 1
ATOM 692 O O . ARG A 1 84 ? -11.547 4.392 -35.628 1.00 81.31 84 ARG A O 1
ATOM 699 N N . GLU A 1 85 ? -13.515 5.130 -36.430 1.00 85.94 85 GLU A N 1
ATOM 700 C CA . GLU A 1 85 ? -12.956 6.284 -37.127 1.00 85.94 85 GLU A CA 1
ATOM 701 C C . GLU A 1 85 ? -12.565 7.361 -36.114 1.00 85.94 85 GLU A C 1
ATOM 703 O O . GLU A 1 85 ? -13.334 7.711 -35.215 1.00 85.94 85 GLU A O 1
ATOM 708 N N . GLN A 1 86 ? -11.342 7.872 -36.240 1.00 86.50 86 GLN A N 1
ATOM 709 C CA . GLN A 1 86 ? -10.840 8.970 -35.425 1.00 86.50 86 GLN A CA 1
ATOM 710 C C . GLN A 1 86 ? -10.294 10.076 -36.326 1.00 86.50 86 GLN A C 1
ATOM 712 O O . GLN A 1 86 ? -9.709 9.834 -37.387 1.00 86.50 86 GLN A O 1
ATOM 717 N N . TRP A 1 87 ? -10.484 11.318 -35.887 1.00 85.06 87 TRP A N 1
ATOM 718 C CA . TRP A 1 87 ? -9.901 12.478 -36.544 1.00 85.06 87 TRP A CA 1
ATOM 719 C C . TRP A 1 87 ? -8.386 12.458 -36.362 1.00 85.06 87 TRP A C 1
ATOM 721 O O . TRP A 1 87 ? -7.894 12.538 -35.238 1.00 85.06 87 TRP A O 1
ATOM 731 N N . CYS A 1 88 ? -7.642 12.399 -37.465 1.00 77.62 88 CYS A N 1
ATOM 732 C CA . CYS A 1 88 ? -6.204 12.634 -37.455 1.00 77.62 88 CYS A CA 1
ATOM 733 C C . CYS A 1 88 ? -5.867 13.894 -38.257 1.00 77.62 88 CYS A C 1
ATOM 735 O O . CYS A 1 88 ? -6.571 14.282 -39.195 1.00 77.62 88 CYS A O 1
ATOM 737 N N . VAL A 1 89 ? -4.785 14.562 -37.864 1.00 80.25 89 VAL A N 1
ATOM 738 C CA . VAL A 1 89 ? -4.266 15.724 -38.583 1.00 80.25 89 VAL A CA 1
ATOM 739 C C . VAL A 1 89 ? -3.065 15.259 -39.391 1.00 80.25 89 VAL A C 1
ATOM 741 O O . VAL A 1 89 ? -2.075 14.804 -38.822 1.00 80.25 89 VAL A O 1
ATOM 744 N N . ARG A 1 90 ? -3.157 15.343 -40.720 1.00 77.06 90 ARG A N 1
ATOM 745 C CA . ARG A 1 90 ? -2.034 15.053 -41.617 1.00 77.06 90 ARG A CA 1
ATOM 746 C C . ARG A 1 90 ? -1.516 16.346 -42.229 1.00 77.06 90 ARG A C 1
ATOM 748 O O . ARG A 1 90 ? -2.286 17.198 -42.673 1.00 77.06 90 ARG A O 1
ATOM 755 N N . LEU A 1 91 ? -0.194 16.462 -42.279 1.00 72.06 91 LEU A N 1
ATOM 756 C CA . LEU A 1 91 ? 0.483 17.511 -43.030 1.00 72.06 91 LEU A CA 1
ATOM 757 C C . LEU A 1 91 ? 0.363 17.174 -44.518 1.00 72.06 91 LEU A C 1
ATOM 759 O O . LEU A 1 91 ? 0.916 16.171 -44.972 1.00 72.06 91 LEU A O 1
ATOM 763 N N . LYS A 1 92 ? -0.362 17.991 -45.285 1.00 74.81 92 LYS A N 1
ATOM 764 C CA . LYS A 1 92 ? -0.284 17.942 -46.748 1.00 74.81 92 LYS A CA 1
ATOM 765 C C . LYS A 1 92 ? 0.712 18.983 -47.223 1.00 74.81 92 LYS A C 1
ATOM 767 O O . LYS A 1 92 ? 0.578 20.168 -46.918 1.00 74.81 92 LYS A O 1
ATOM 772 N N . ALA A 1 93 ? 1.695 18.529 -47.993 1.00 72.44 93 ALA A N 1
ATOM 773 C CA . ALA A 1 93 ? 2.549 19.423 -48.754 1.00 72.44 93 ALA A CA 1
ATOM 774 C C . ALA A 1 93 ? 1.695 20.126 -49.819 1.00 72.44 93 ALA A C 1
ATOM 776 O O . ALA A 1 93 ? 1.062 19.469 -50.649 1.00 72.44 93 ALA A O 1
ATOM 777 N N . VAL A 1 94 ? 1.659 21.457 -49.784 1.00 72.50 94 VAL A N 1
ATOM 778 C CA . VAL A 1 94 ? 1.007 22.265 -50.817 1.00 72.50 94 VAL A CA 1
ATOM 779 C C . VAL A 1 94 ? 1.936 22.280 -52.028 1.00 72.50 94 VAL A C 1
ATOM 781 O O . VAL A 1 94 ? 2.975 22.938 -52.017 1.00 72.50 94 VAL A O 1
ATOM 784 N N . GLN A 1 95 ? 1.600 21.519 -53.072 1.00 62.34 95 GLN A N 1
ATOM 785 C CA . GLN A 1 95 ? 2.273 21.661 -54.362 1.00 62.34 95 GLN A CA 1
ATOM 786 C C . GLN A 1 95 ? 1.865 23.008 -54.958 1.00 62.34 95 GLN A C 1
ATOM 788 O O . GLN A 1 95 ? 0.733 23.188 -55.403 1.00 62.34 95 GLN A O 1
ATOM 793 N N . GLN A 1 96 ? 2.781 23.974 -54.939 1.00 58.31 96 GLN A N 1
ATOM 794 C CA . GLN A 1 96 ? 2.611 25.208 -55.694 1.00 58.31 96 GLN A CA 1
ATOM 795 C C . GLN A 1 96 ? 2.613 24.839 -57.180 1.00 58.31 96 GLN A C 1
ATOM 797 O O . GLN A 1 96 ? 3.611 24.337 -57.696 1.00 58.31 96 GLN A O 1
ATOM 802 N N . ALA A 1 97 ? 1.483 25.042 -57.858 1.00 52.41 97 ALA A N 1
ATOM 803 C CA . ALA A 1 97 ? 1.390 24.878 -59.300 1.00 52.41 97 ALA A CA 1
ATOM 804 C C . ALA A 1 97 ? 2.352 25.876 -59.960 1.00 52.41 97 ALA A C 1
ATOM 806 O O . ALA A 1 97 ? 2.071 27.071 -60.045 1.00 52.41 97 ALA A O 1
ATOM 807 N N . SER A 1 98 ? 3.516 25.392 -60.392 1.00 47.97 98 SER A N 1
ATOM 808 C CA . SER A 1 98 ? 4.467 26.169 -61.175 1.00 47.97 98 SER A CA 1
ATOM 809 C C . SER A 1 98 ? 3.792 26.565 -62.488 1.00 47.97 98 SER A C 1
ATOM 811 O O . SER A 1 98 ? 3.581 25.727 -63.368 1.00 47.97 98 SER A O 1
ATOM 813 N N . GLY A 1 99 ? 3.413 27.837 -62.607 1.00 45.44 99 GLY A N 1
ATOM 814 C CA . GLY A 1 99 ? 2.880 28.391 -63.843 1.00 45.44 99 GLY A CA 1
ATOM 815 C C . GLY A 1 99 ? 3.874 28.179 -64.984 1.00 45.44 99 GLY A C 1
ATOM 816 O O . GLY A 1 99 ? 5.041 28.558 -64.875 1.00 45.44 99 GLY A O 1
ATOM 817 N N . LYS A 1 100 ? 3.402 27.570 -66.078 1.00 49.47 100 LYS A N 1
ATOM 818 C CA . LYS A 1 100 ? 4.095 27.529 -67.372 1.00 49.47 100 LYS A CA 1
ATOM 819 C C . LYS A 1 100 ? 4.495 28.956 -67.752 1.00 49.47 100 LYS A C 1
ATOM 821 O O . LYS A 1 100 ? 3.641 29.751 -68.139 1.00 49.47 100 LYS A O 1
ATOM 826 N N . LYS A 1 101 ? 5.784 29.283 -67.641 1.00 45.53 101 LYS A N 1
ATOM 827 C CA . LYS A 1 101 ? 6.338 30.497 -68.239 1.00 45.53 101 LYS A CA 1
ATOM 828 C C . LYS A 1 101 ? 6.583 30.230 -69.718 1.00 45.53 101 LYS A C 1
ATOM 830 O O . LYS A 1 101 ? 7.316 29.321 -70.091 1.00 45.53 101 LYS A O 1
ATOM 835 N N . ASN A 1 102 ? 5.887 31.025 -70.516 1.00 40.41 102 ASN A N 1
ATOM 836 C CA . ASN A 1 102 ? 5.985 31.111 -71.958 1.00 40.41 102 ASN A CA 1
ATOM 837 C C . ASN A 1 102 ? 7.379 31.638 -72.337 1.00 40.41 102 ASN A C 1
ATOM 839 O O . ASN A 1 102 ? 7.847 32.628 -71.773 1.00 40.41 102 ASN A O 1
ATOM 843 N N . SER A 1 103 ? 8.031 30.954 -73.268 1.00 43.59 103 SER A N 1
ATOM 844 C CA . SER A 1 103 ? 9.292 31.339 -73.898 1.00 43.59 103 SER A CA 1
ATOM 845 C C . SER A 1 103 ? 9.123 32.615 -74.724 1.00 43.59 103 SER A C 1
ATOM 847 O O . SER A 1 103 ? 8.185 32.675 -75.514 1.00 43.59 103 SER A O 1
ATOM 849 N N . ASN A 1 104 ? 10.029 33.589 -74.572 1.00 43.25 104 ASN A N 1
ATOM 850 C CA . ASN A 1 104 ? 10.619 34.385 -75.662 1.00 43.25 104 ASN A CA 1
ATOM 851 C C . ASN A 1 104 ? 11.661 35.393 -75.135 1.00 43.25 104 ASN A C 1
ATOM 853 O O . ASN A 1 104 ? 11.483 35.967 -74.064 1.00 43.25 104 ASN A O 1
ATOM 857 N N . ASN A 1 105 ? 12.672 35.638 -75.980 1.00 38.22 105 ASN A N 1
ATOM 858 C CA . ASN A 1 105 ? 13.816 36.572 -75.910 1.00 38.22 105 ASN A CA 1
ATOM 859 C C . ASN A 1 105 ? 15.133 35.917 -75.460 1.00 38.22 105 ASN A C 1
ATOM 861 O O . ASN A 1 105 ? 15.251 35.462 -74.331 1.00 38.22 105 ASN A O 1
ATOM 865 N N . LYS A 1 106 ? 16.078 35.642 -76.372 1.00 43.25 106 LYS A N 1
ATOM 866 C CA . LYS A 1 106 ? 16.898 36.514 -77.255 1.00 43.25 106 LYS A CA 1
ATOM 867 C C . LYS A 1 106 ? 18.188 36.964 -76.550 1.00 43.25 106 LYS A C 1
ATOM 869 O O . LYS A 1 106 ? 18.196 37.940 -75.815 1.00 43.25 106 LYS A O 1
ATOM 874 N N . THR A 1 107 ? 19.221 36.169 -76.826 1.00 40.19 107 THR A N 1
ATOM 875 C CA . THR A 1 107 ? 20.652 36.444 -77.048 1.00 40.19 107 THR A CA 1
ATOM 876 C C . THR A 1 107 ? 21.193 37.842 -76.734 1.00 40.19 107 THR A C 1
ATOM 878 O O . THR A 1 107 ? 20.744 38.809 -77.350 1.00 40.19 107 THR A O 1
ATOM 881 N N . LEU A 1 108 ? 22.267 37.900 -75.935 1.00 45.41 108 LEU A N 1
ATOM 882 C CA . LEU A 1 108 ? 23.511 38.610 -76.278 1.00 45.41 108 LEU A CA 1
ATOM 883 C C . LEU A 1 108 ? 24.663 38.219 -75.335 1.00 45.41 108 LEU A C 1
ATOM 885 O O . LEU A 1 108 ? 24.473 38.132 -74.124 1.00 45.41 108 LEU A O 1
ATOM 889 N N . ASP A 1 109 ? 25.812 37.961 -75.960 1.00 39.66 109 ASP A N 1
ATOM 890 C CA . ASP A 1 109 ? 27.120 37.625 -75.394 1.00 39.66 109 ASP A CA 1
ATOM 891 C C . ASP A 1 109 ? 27.660 38.691 -74.438 1.00 39.66 109 ASP A C 1
ATOM 893 O O . ASP A 1 109 ? 27.413 39.880 -74.644 1.00 39.66 109 ASP A O 1
ATOM 897 N N . SER A 1 110 ? 28.469 38.264 -73.464 1.00 45.88 110 SER A N 1
ATOM 898 C CA . SER A 1 110 ? 29.768 38.867 -73.112 1.00 45.88 110 SER A CA 1
ATOM 899 C C . SER A 1 110 ? 30.480 37.968 -72.104 1.00 45.88 110 SER A C 1
ATOM 901 O O . SER A 1 110 ? 29.912 37.602 -71.075 1.00 45.88 110 SER A O 1
ATOM 903 N N . ASP A 1 111 ? 31.718 37.635 -72.440 1.00 47.50 111 ASP A N 1
ATOM 904 C CA . ASP A 1 111 ? 32.697 36.927 -71.630 1.00 47.50 111 ASP A CA 1
ATOM 905 C C . ASP A 1 111 ? 33.032 37.686 -70.335 1.00 47.50 111 ASP A C 1
ATOM 907 O O . ASP A 1 111 ? 33.113 38.911 -70.349 1.00 47.50 111 ASP A O 1
ATOM 911 N N . GLU A 1 112 ? 33.295 36.965 -69.242 1.00 48.41 112 GLU A N 1
ATOM 912 C CA . GLU A 1 112 ? 34.534 37.161 -68.481 1.00 48.41 112 GLU A CA 1
ATOM 913 C C . GLU A 1 112 ? 34.791 36.008 -67.499 1.00 48.41 112 GLU A C 1
ATOM 915 O O . GLU A 1 112 ? 33.915 35.520 -66.782 1.00 48.41 112 GLU A O 1
ATOM 920 N N . GLU A 1 113 ? 36.040 35.556 -67.535 1.00 46.44 113 GLU A N 1
ATOM 921 C CA . GLU A 1 113 ? 36.667 34.560 -66.682 1.00 46.44 113 GLU A CA 1
ATOM 922 C C . GLU A 1 113 ? 36.718 35.030 -65.226 1.00 46.44 113 GLU A C 1
ATOM 924 O O . GLU A 1 113 ? 37.049 36.184 -64.976 1.00 46.44 113 GLU A O 1
ATOM 929 N N . THR A 1 114 ? 36.532 34.134 -64.247 1.00 42.25 114 THR A N 1
ATOM 930 C CA . THR A 1 114 ? 37.399 34.102 -63.049 1.00 42.25 114 THR A CA 1
ATOM 931 C C . THR A 1 114 ? 37.169 32.861 -62.170 1.00 42.25 114 THR A C 1
ATOM 933 O O . THR A 1 114 ? 36.154 32.699 -61.505 1.00 42.25 114 THR A O 1
ATOM 936 N N . ILE A 1 115 ? 38.196 32.008 -62.181 1.00 37.69 115 ILE A N 1
ATOM 937 C CA . ILE A 1 115 ? 38.846 31.309 -61.058 1.00 37.69 115 ILE A CA 1
ATOM 938 C C . ILE A 1 115 ? 37.989 30.393 -60.163 1.00 37.69 115 ILE A C 1
ATOM 940 O O . ILE A 1 115 ? 37.314 30.781 -59.214 1.00 37.69 115 ILE A O 1
ATOM 944 N N . SER A 1 116 ? 38.208 29.110 -60.434 1.00 39.84 116 SER A N 1
ATOM 945 C CA . SER A 1 116 ? 38.023 27.954 -59.568 1.00 39.84 116 SER A CA 1
ATOM 946 C C . SER A 1 116 ? 38.915 28.026 -58.321 1.00 39.84 116 SER A C 1
ATOM 948 O O . SER A 1 116 ? 40.136 28.078 -58.460 1.00 39.84 116 SER A O 1
ATOM 950 N N . THR A 1 117 ? 38.328 27.916 -57.125 1.00 40.00 117 THR A N 1
ATOM 951 C CA . THR A 1 117 ? 39.037 27.368 -55.957 1.00 40.00 117 THR A CA 1
ATOM 952 C C . THR A 1 117 ? 38.067 26.579 -55.085 1.00 40.00 117 THR A C 1
ATOM 954 O O . THR A 1 117 ? 37.198 27.131 -54.413 1.00 40.00 117 THR A O 1
ATOM 957 N N . ALA A 1 118 ? 38.233 25.261 -55.122 1.00 41.75 118 ALA A N 1
ATOM 958 C CA . ALA A 1 118 ? 37.616 24.311 -54.218 1.00 41.75 118 ALA A CA 1
ATOM 959 C C . ALA A 1 118 ? 38.197 24.458 -52.805 1.00 41.75 118 ALA A C 1
ATOM 961 O O . ALA A 1 118 ? 39.415 24.501 -52.646 1.00 41.75 118 ALA A O 1
ATOM 962 N N . VAL A 1 119 ? 37.330 24.450 -51.794 1.00 45.62 119 VAL A N 1
ATOM 963 C CA . VAL A 1 119 ? 37.673 23.984 -50.447 1.00 45.62 119 VAL A CA 1
ATOM 964 C C . VAL A 1 119 ? 36.490 23.200 -49.887 1.00 45.62 119 VAL A C 1
ATOM 966 O O . VAL A 1 119 ? 35.453 23.755 -49.528 1.00 45.62 119 VAL A O 1
ATOM 969 N N . ASP A 1 120 ? 36.665 21.882 -49.844 1.00 40.12 120 ASP A N 1
ATOM 970 C CA . ASP A 1 120 ? 35.893 20.981 -49.001 1.00 40.12 120 ASP A CA 1
ATOM 971 C C . ASP A 1 120 ? 36.097 21.378 -47.535 1.00 40.12 120 ASP A C 1
ATOM 973 O O . ASP A 1 120 ? 37.226 21.447 -47.046 1.00 40.12 120 ASP A O 1
ATOM 977 N N . SER A 1 121 ? 35.004 21.610 -46.810 1.00 39.00 121 SER A N 1
ATOM 978 C CA . SER A 1 121 ? 35.034 21.671 -45.350 1.00 39.00 121 SER A CA 1
ATOM 979 C C . SER A 1 121 ? 33.916 20.806 -44.787 1.00 39.00 121 SER A C 1
ATOM 981 O O . SER A 1 121 ? 32.768 21.214 -44.615 1.00 39.00 121 SER A O 1
ATOM 983 N N . VAL A 1 122 ? 34.296 19.555 -44.543 1.00 41.50 122 VAL A N 1
ATOM 984 C CA . VAL A 1 122 ? 33.607 18.606 -43.676 1.00 41.50 122 VAL A CA 1
ATOM 985 C C . VAL A 1 122 ? 33.693 19.148 -42.250 1.00 41.50 122 VAL A C 1
ATOM 987 O O . VAL A 1 122 ? 34.765 19.163 -41.651 1.00 41.50 122 VAL A O 1
ATOM 990 N N . ILE A 1 123 ? 32.561 19.583 -41.695 1.00 35.44 123 ILE A N 1
ATOM 991 C CA . ILE A 1 123 ? 32.414 19.825 -40.257 1.00 35.44 123 ILE A CA 1
ATOM 992 C C . ILE A 1 123 ? 31.446 18.777 -39.716 1.00 35.44 123 ILE A C 1
ATOM 994 O O . ILE A 1 123 ? 30.228 18.949 -39.696 1.00 35.44 123 ILE A O 1
ATOM 998 N N . THR A 1 124 ? 32.016 17.661 -39.275 1.00 36.00 124 THR A N 1
ATOM 999 C CA . THR A 1 124 ? 31.388 16.737 -38.332 1.00 36.00 124 THR A CA 1
ATOM 1000 C C . THR A 1 124 ? 31.411 17.382 -36.948 1.00 36.00 124 THR A C 1
ATOM 1002 O O . THR A 1 124 ? 32.401 17.293 -36.225 1.00 36.00 124 THR A O 1
ATOM 1005 N N . GLY A 1 125 ? 30.328 18.066 -36.587 1.00 32.88 125 GLY A N 1
ATOM 1006 C CA . GLY A 1 125 ? 30.086 18.532 -35.224 1.00 32.88 125 GLY A CA 1
ATOM 1007 C C . GLY A 1 125 ? 29.365 17.458 -34.416 1.00 32.88 125 GLY A C 1
ATOM 1008 O O . GLY A 1 125 ? 28.139 17.415 -34.397 1.00 32.88 125 GLY A O 1
ATOM 1009 N N . THR A 1 126 ? 30.121 16.586 -33.753 1.00 31.55 126 THR A N 1
ATOM 1010 C CA . THR A 1 126 ? 29.616 15.706 -32.695 1.00 31.55 126 THR A CA 1
ATOM 1011 C C . THR A 1 126 ? 29.385 16.535 -31.434 1.00 31.55 126 THR A C 1
ATOM 1013 O O . THR A 1 126 ? 30.335 16.921 -30.755 1.00 31.55 126 THR A O 1
ATOM 1016 N N . THR A 1 127 ? 28.129 16.818 -31.094 1.00 33.44 127 THR A N 1
ATOM 1017 C CA . THR A 1 127 ? 27.783 17.278 -29.746 1.00 33.44 127 THR A CA 1
ATOM 1018 C C . THR A 1 127 ? 27.773 16.082 -28.805 1.00 33.44 127 THR A C 1
ATOM 1020 O O . THR A 1 127 ? 26.783 15.358 -28.704 1.00 33.44 127 THR A O 1
ATOM 1023 N N . THR A 1 128 ? 28.896 15.900 -28.117 1.00 36.50 128 THR A N 1
ATOM 1024 C CA . THR A 1 128 ? 29.024 15.145 -26.871 1.00 36.50 128 THR A CA 1
ATOM 1025 C C . THR A 1 128 ? 28.010 15.684 -25.865 1.00 36.50 128 THR A C 1
ATOM 1027 O O . THR A 1 128 ? 28.193 16.761 -25.303 1.00 36.50 128 THR A O 1
ATOM 1030 N N . THR A 1 129 ? 26.918 14.949 -25.656 1.00 37.84 129 THR A N 1
ATOM 1031 C CA . THR A 1 129 ? 26.104 15.083 -24.445 1.00 37.84 129 THR A CA 1
ATOM 1032 C C . THR A 1 129 ? 26.444 13.880 -23.588 1.00 37.84 129 THR A C 1
ATOM 1034 O O . THR A 1 129 ? 25.996 12.769 -23.857 1.00 37.84 129 THR A O 1
ATOM 1037 N N . SER A 1 130 ? 27.309 14.116 -22.608 1.00 50.62 130 SER A N 1
ATOM 1038 C CA . SER A 1 130 ? 27.668 13.179 -21.555 1.00 50.62 130 SER A CA 1
ATOM 1039 C C . SER A 1 130 ? 26.425 12.841 -20.730 1.00 50.62 130 SER A C 1
ATOM 1041 O O . SER A 1 130 ? 26.023 13.613 -19.864 1.00 50.62 130 SER A O 1
ATOM 1043 N N . ASN A 1 131 ? 25.827 11.694 -21.028 1.00 46.97 131 ASN A N 1
ATOM 1044 C CA . ASN A 1 131 ? 25.027 10.903 -20.100 1.00 46.97 131 ASN A CA 1
ATOM 1045 C C . ASN A 1 131 ? 25.569 9.472 -20.181 1.00 46.97 131 ASN A C 1
ATOM 1047 O O . ASN A 1 131 ? 24.890 8.554 -20.633 1.00 46.97 131 ASN A O 1
ATOM 1051 N N . ASP A 1 132 ? 26.833 9.329 -19.785 1.00 39.50 132 ASP A N 1
ATOM 1052 C CA . ASP A 1 132 ? 27.437 8.046 -19.457 1.00 39.50 132 ASP A CA 1
ATOM 1053 C C . ASP A 1 132 ? 26.987 7.667 -18.044 1.00 39.50 132 ASP A C 1
ATOM 1055 O O . ASP A 1 132 ? 27.437 8.238 -17.051 1.00 39.50 132 ASP A O 1
ATOM 1059 N N . LEU A 1 133 ? 26.028 6.745 -17.984 1.00 52.50 133 LEU A N 1
ATOM 1060 C CA . LEU A 1 133 ? 25.847 5.791 -16.892 1.00 52.50 133 LEU A CA 1
ATOM 1061 C C . LEU A 1 133 ? 25.189 4.540 -17.493 1.00 52.50 133 LEU A C 1
ATOM 1063 O O . LEU A 1 133 ? 23.975 4.350 -17.477 1.00 52.50 133 LEU A O 1
ATOM 1067 N N . ASP A 1 134 ? 26.072 3.772 -18.121 1.00 39.97 134 ASP A N 1
ATOM 1068 C CA . ASP A 1 134 ? 26.266 2.340 -17.932 1.00 39.97 134 ASP A CA 1
ATOM 1069 C C . ASP A 1 134 ? 25.175 1.340 -18.361 1.00 39.97 134 ASP A C 1
ATOM 1071 O O . ASP A 1 134 ? 24.175 1.088 -17.695 1.00 39.97 134 ASP A O 1
ATOM 1075 N N . TYR A 1 135 ? 25.508 0.667 -19.468 1.00 48.91 135 TYR A N 1
ATOM 1076 C CA . TYR A 1 135 ? 25.911 -0.746 -19.442 1.00 48.91 135 TYR A CA 1
ATOM 1077 C C . TYR A 1 135 ? 24.842 -1.770 -19.015 1.00 48.91 135 TYR A C 1
ATOM 1079 O O . TYR A 1 135 ? 24.836 -2.285 -17.904 1.00 48.91 135 TYR A O 1
ATOM 1087 N N . PHE A 1 136 ? 24.002 -2.149 -19.978 1.00 51.44 136 PHE A N 1
ATOM 1088 C CA . PHE A 1 136 ? 23.587 -3.545 -20.161 1.00 51.44 136 PHE A CA 1
ATOM 1089 C C . PHE A 1 136 ? 23.708 -3.861 -21.657 1.00 51.44 136 PHE A C 1
ATOM 1091 O O . PHE A 1 136 ? 22.735 -3.844 -22.409 1.00 51.44 136 PHE A O 1
ATOM 1098 N N . MET A 1 137 ? 24.958 -4.021 -22.094 1.00 55.81 137 MET A N 1
ATOM 1099 C CA . MET A 1 137 ? 25.296 -4.858 -23.240 1.00 55.81 137 MET A CA 1
ATOM 1100 C C . MET A 1 137 ? 25.341 -6.277 -22.680 1.00 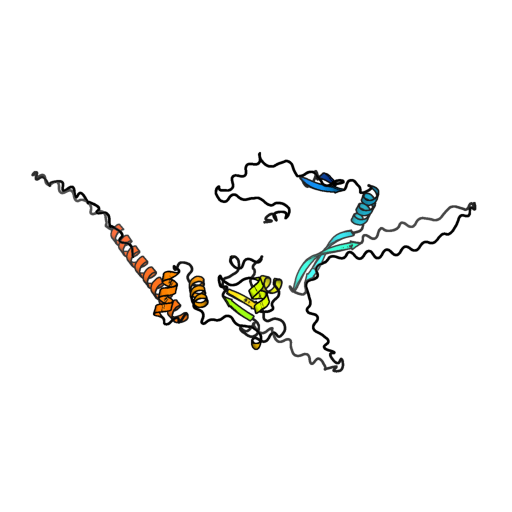55.81 137 MET A C 1
ATOM 1102 O O . MET A 1 137 ? 26.323 -6.627 -22.036 1.00 55.81 137 MET A O 1
ATOM 1106 N N . ASP A 1 138 ? 24.253 -7.027 -22.840 1.00 50.06 138 ASP A N 1
ATOM 1107 C CA . ASP A 1 138 ? 24.334 -8.482 -22.787 1.00 50.06 138 ASP A CA 1
ATOM 1108 C C . ASP A 1 138 ? 24.332 -8.981 -24.230 1.00 50.06 138 ASP A C 1
ATOM 1110 O O . ASP A 1 138 ? 23.527 -8.560 -25.069 1.00 50.06 138 ASP A O 1
ATOM 1114 N N . ASP A 1 139 ? 25.339 -9.806 -24.458 1.00 49.47 139 ASP A N 1
ATOM 1115 C CA . ASP A 1 139 ? 25.863 -10.336 -25.697 1.00 49.47 139 ASP A CA 1
ATOM 1116 C C . ASP A 1 139 ? 24.876 -11.173 -26.525 1.00 49.47 139 ASP A C 1
ATOM 1118 O O . ASP A 1 139 ? 23.923 -11.768 -26.025 1.00 49.47 139 ASP A O 1
ATOM 1122 N N . ASP A 1 140 ? 25.182 -11.199 -27.824 1.00 50.91 140 ASP A N 1
ATOM 1123 C CA . ASP A 1 140 ? 25.028 -12.301 -28.776 1.00 50.91 140 ASP A CA 1
ATOM 1124 C C . ASP A 1 140 ? 24.173 -13.507 -28.351 1.00 50.91 140 ASP A C 1
ATOM 1126 O O . ASP A 1 140 ? 24.667 -14.458 -27.753 1.00 50.91 140 ASP A O 1
ATOM 1130 N N . ASP A 1 141 ? 22.949 -13.563 -28.883 1.00 49.91 141 ASP A N 1
ATOM 1131 C CA . ASP A 1 141 ? 22.344 -14.834 -29.279 1.00 49.91 141 ASP A CA 1
ATOM 1132 C C . ASP A 1 141 ? 22.053 -14.817 -30.784 1.00 49.91 141 ASP A C 1
ATOM 1134 O O . ASP A 1 141 ? 21.035 -14.335 -31.291 1.00 49.91 141 ASP A O 1
ATOM 1138 N N . ASN A 1 142 ? 23.030 -15.370 -31.497 1.00 56.47 142 ASN A N 1
ATOM 1139 C CA . ASN A 1 142 ? 22.956 -15.907 -32.843 1.00 56.47 142 ASN A CA 1
ATOM 1140 C C . ASN A 1 142 ? 21.789 -16.908 -32.954 1.00 56.47 142 ASN A C 1
ATOM 1142 O O . ASN A 1 142 ? 21.945 -18.097 -32.682 1.00 56.47 142 ASN A O 1
ATOM 1146 N N . ILE A 1 143 ? 20.604 -16.433 -33.346 1.00 51.50 143 ILE A N 1
ATOM 1147 C CA . ILE A 1 143 ? 19.467 -17.307 -33.649 1.00 51.50 143 ILE A CA 1
ATOM 1148 C C . ILE A 1 143 ? 19.570 -17.763 -35.103 1.00 51.50 143 ILE A C 1
ATOM 1150 O O . ILE A 1 143 ? 19.295 -17.016 -36.047 1.00 51.50 143 ILE A O 1
ATOM 1154 N N . ASP A 1 144 ? 19.953 -19.032 -35.242 1.00 47.66 144 ASP A N 1
ATOM 1155 C CA . ASP A 1 144 ? 19.966 -19.804 -36.475 1.00 47.66 144 ASP A CA 1
ATOM 1156 C C . ASP A 1 144 ? 18.650 -19.668 -37.247 1.00 47.66 144 ASP A C 1
ATOM 1158 O O . ASP A 1 144 ? 17.570 -20.137 -36.874 1.00 47.66 144 ASP A O 1
ATOM 1162 N N . ASN A 1 145 ? 18.785 -19.025 -38.396 1.00 53.44 145 ASN A N 1
ATOM 1163 C CA . ASN A 1 145 ? 17.715 -18.661 -39.297 1.00 53.44 145 ASN A CA 1
ATOM 1164 C C . ASN A 1 145 ? 17.453 -19.821 -40.272 1.00 53.44 145 ASN A C 1
ATOM 1166 O O . ASN A 1 145 ? 17.742 -19.703 -41.457 1.00 53.44 145 ASN A O 1
ATOM 1170 N N . ASN A 1 146 ? 16.985 -20.979 -39.783 1.00 51.47 146 ASN A N 1
ATOM 1171 C CA . ASN A 1 146 ? 16.672 -22.133 -40.644 1.00 51.47 146 ASN A CA 1
ATOM 1172 C C . ASN A 1 146 ? 15.591 -23.066 -40.072 1.00 51.47 146 ASN A C 1
ATOM 1174 O O . ASN A 1 146 ? 15.763 -24.279 -39.983 1.00 51.47 146 ASN A O 1
ATOM 1178 N N . ASN A 1 147 ? 14.417 -22.522 -39.748 1.00 47.41 147 ASN A N 1
ATOM 1179 C CA . ASN A 1 147 ? 13.216 -23.352 -39.683 1.00 47.41 147 ASN A CA 1
ATOM 1180 C C . ASN A 1 147 ? 11.989 -22.591 -40.194 1.00 47.41 147 ASN A C 1
ATOM 1182 O O . ASN A 1 147 ? 11.287 -21.895 -39.465 1.00 47.41 147 ASN A O 1
ATOM 1186 N N . LYS A 1 148 ? 11.730 -22.748 -41.497 1.00 53.78 148 LYS A N 1
ATOM 1187 C CA . LYS A 1 148 ? 10.490 -22.359 -42.178 1.00 53.78 148 LYS A CA 1
ATOM 1188 C C . LYS A 1 148 ? 9.363 -23.287 -41.710 1.00 53.78 148 LYS A C 1
ATOM 1190 O O . LYS A 1 148 ? 8.922 -24.175 -42.436 1.00 53.78 148 LYS A O 1
ATOM 1195 N N . VAL A 1 149 ? 8.940 -23.119 -40.460 1.00 51.66 149 VAL A N 1
ATOM 1196 C CA . VAL A 1 149 ? 7.793 -23.827 -39.890 1.00 51.66 149 VAL A CA 1
ATOM 1197 C C . VAL A 1 149 ? 6.544 -23.286 -40.576 1.00 51.66 149 VAL A C 1
ATOM 1199 O O . VAL A 1 149 ? 6.281 -22.085 -40.548 1.00 51.66 149 VAL A O 1
ATOM 1202 N N . MET A 1 150 ? 5.793 -24.171 -41.237 1.00 50.78 150 MET A N 1
ATOM 1203 C CA . MET A 1 150 ? 4.457 -23.860 -41.735 1.00 50.78 150 MET A CA 1
ATOM 1204 C C . MET A 1 150 ? 3.645 -23.249 -40.591 1.00 50.78 150 MET A C 1
ATOM 1206 O O . MET A 1 150 ? 3.373 -23.941 -39.607 1.00 50.78 150 MET A O 1
ATOM 1210 N N . LEU A 1 151 ? 3.255 -21.976 -40.729 1.00 52.25 151 LEU A N 1
ATOM 1211 C CA . LEU A 1 151 ? 2.184 -21.385 -39.935 1.00 52.25 151 LEU A CA 1
ATOM 1212 C C . LEU A 1 151 ? 0.938 -22.239 -40.175 1.00 52.25 151 LEU A C 1
ATOM 1214 O O . LEU A 1 151 ? 0.242 -22.094 -41.175 1.00 52.25 151 LEU A O 1
ATOM 1218 N N . LYS A 1 152 ? 0.698 -23.191 -39.277 1.00 54.00 152 LYS A N 1
ATOM 1219 C CA . LYS A 1 152 ? -0.637 -23.725 -39.070 1.00 54.00 152 LYS A CA 1
ATOM 1220 C C . LYS A 1 152 ? -1.375 -22.601 -38.368 1.00 54.00 152 LYS A C 1
ATOM 1222 O O . LYS A 1 152 ? -0.962 -22.198 -37.283 1.00 54.00 152 LYS A O 1
ATOM 1227 N N . ASP A 1 153 ? -2.393 -22.064 -39.027 1.00 50.56 153 ASP A N 1
ATOM 1228 C CA . ASP A 1 153 ? -3.303 -21.071 -38.473 1.00 50.56 153 ASP A CA 1
ATOM 1229 C C . ASP A 1 153 ? -4.021 -21.679 -37.263 1.00 50.56 153 ASP A C 1
ATOM 1231 O O . ASP A 1 153 ? -5.130 -22.207 -37.356 1.00 50.56 153 ASP A O 1
ATOM 1235 N N . THR A 1 154 ? -3.352 -21.666 -36.111 1.00 62.16 154 THR A N 1
ATOM 1236 C CA . THR A 1 154 ? -3.980 -21.947 -34.829 1.00 62.16 154 THR A CA 1
ATOM 1237 C C . THR A 1 154 ? -5.050 -20.872 -34.653 1.00 62.16 154 THR A C 1
ATOM 1239 O O . THR A 1 154 ? -4.718 -19.682 -34.732 1.00 62.16 154 THR A O 1
ATOM 1242 N N . PRO A 1 155 ? -6.331 -21.243 -34.475 1.00 62.59 155 PRO A N 1
ATOM 1243 C CA . PRO A 1 155 ? -7.396 -20.267 -34.295 1.00 62.59 155 PRO A CA 1
ATOM 1244 C C . PRO A 1 155 ? -6.983 -19.325 -33.169 1.00 62.59 155 PRO A C 1
ATOM 1246 O O . PRO A 1 155 ? -6.531 -19.795 -32.125 1.00 62.59 155 PRO A O 1
ATOM 1249 N N . ARG A 1 156 ? -7.066 -18.008 -33.418 1.00 48.41 156 ARG A N 1
ATOM 1250 C CA . ARG A 1 156 ? -6.748 -16.954 -32.445 1.00 48.41 156 ARG A CA 1
ATOM 1251 C C . ARG A 1 156 ? -7.573 -17.200 -31.184 1.00 48.41 156 ARG A C 1
ATOM 1253 O O . ARG A 1 156 ? -8.716 -16.758 -31.095 1.00 48.41 156 ARG A O 1
ATOM 1260 N N . SER A 1 157 ? -6.992 -17.948 -30.253 1.00 60.94 157 SER A N 1
ATOM 1261 C CA . SER A 1 157 ? -7.530 -18.165 -28.923 1.00 60.94 157 SER A CA 1
ATOM 1262 C C . SER A 1 157 ? -7.758 -16.794 -28.316 1.00 60.94 157 SER A C 1
ATOM 1264 O O . SER A 1 157 ? -6.893 -15.918 -28.428 1.00 60.94 157 SER A O 1
ATOM 1266 N N . MET A 1 158 ? -8.935 -16.586 -27.729 1.00 71.12 158 MET A N 1
ATOM 1267 C CA . MET A 1 158 ? -9.178 -15.366 -26.974 1.00 71.12 158 MET A CA 1
ATOM 1268 C C . MET A 1 158 ? -8.067 -15.211 -25.928 1.00 71.12 158 MET A C 1
ATOM 1270 O O . MET A 1 158 ? -7.629 -16.224 -25.375 1.00 71.12 158 MET A O 1
ATOM 1274 N N . PRO A 1 159 ? -7.573 -13.982 -25.697 1.00 75.38 159 PRO A N 1
ATOM 1275 C CA . PRO A 1 159 ? -6.555 -13.753 -24.686 1.00 75.38 159 PRO A CA 1
ATOM 1276 C C . PRO A 1 159 ? -7.091 -14.253 -23.344 1.00 75.38 159 PRO A C 1
ATOM 1278 O O . PRO A 1 159 ? -8.160 -13.827 -22.904 1.00 75.38 159 PRO A O 1
ATOM 1281 N N . GLU A 1 160 ? -6.379 -15.202 -22.741 1.00 77.56 160 GLU A N 1
ATOM 1282 C CA . GLU A 1 160 ? -6.711 -15.696 -21.411 1.00 77.56 160 GLU A CA 1
ATOM 1283 C C . GLU A 1 160 ? -6.625 -14.533 -20.407 1.00 77.56 160 GLU A C 1
ATOM 1285 O O . GLU A 1 160 ? -5.788 -13.635 -20.571 1.00 77.56 160 GLU A O 1
ATOM 1290 N N . PRO A 1 161 ? -7.511 -14.490 -19.396 1.00 80.38 161 PRO A N 1
ATOM 1291 C CA . PRO A 1 161 ? -7.416 -13.484 -18.352 1.00 80.38 161 PRO A CA 1
ATOM 1292 C C . PRO A 1 161 ? -6.065 -13.617 -17.632 1.00 80.38 161 PRO A C 1
ATOM 1294 O O . PRO A 1 161 ? -5.593 -14.738 -17.433 1.00 80.38 161 PRO A O 1
ATOM 1297 N N . PRO A 1 162 ? -5.445 -12.496 -17.227 1.00 82.44 162 PRO A N 1
ATOM 1298 C CA . PRO A 1 162 ? -4.147 -12.533 -16.574 1.00 82.44 162 PRO A CA 1
ATOM 1299 C C . PRO A 1 162 ? -4.227 -13.321 -15.262 1.00 82.44 162 PRO A C 1
ATOM 1301 O O . PRO A 1 162 ? -5.131 -13.103 -14.452 1.00 82.44 162 PRO A O 1
ATOM 1304 N N . VAL A 1 163 ? -3.269 -14.220 -15.041 1.00 81.62 163 VAL A N 1
ATOM 1305 C CA . VAL A 1 163 ? -3.205 -15.085 -13.856 1.00 81.62 163 VAL A CA 1
ATOM 1306 C C . VAL A 1 163 ? -2.176 -14.537 -12.864 1.00 81.62 163 VAL A C 1
ATOM 1308 O O . VAL A 1 163 ? -1.017 -14.294 -13.218 1.00 81.62 163 VAL A O 1
ATOM 1311 N N . LEU A 1 164 ? -2.584 -14.377 -11.600 1.00 85.69 164 LEU A N 1
ATOM 1312 C CA . LEU A 1 164 ? -1.701 -13.962 -10.505 1.00 85.69 164 LEU A CA 1
ATOM 1313 C C . LEU A 1 164 ? -0.504 -14.921 -10.384 1.00 85.69 164 LEU A C 1
ATOM 1315 O O . LEU A 1 164 ? -0.659 -16.140 -10.390 1.00 85.69 164 LEU A O 1
ATOM 1319 N N . GLY A 1 165 ? 0.699 -14.361 -10.288 1.00 78.06 165 GLY A N 1
ATOM 1320 C CA . GLY A 1 165 ? 1.962 -15.093 -10.215 1.00 78.06 165 GLY A CA 1
ATOM 1321 C C . GLY A 1 165 ? 2.539 -15.506 -11.573 1.00 78.06 165 GLY A C 1
ATOM 1322 O O . GLY A 1 165 ? 3.742 -15.709 -11.673 1.00 78.06 165 GLY A O 1
ATOM 1323 N N . LYS A 1 166 ? 1.738 -15.572 -12.641 1.00 80.81 166 LYS A N 1
ATOM 1324 C CA . LYS A 1 166 ? 2.264 -15.797 -13.999 1.00 80.81 166 LYS A CA 1
ATOM 1325 C C . LYS A 1 166 ? 2.463 -14.484 -14.742 1.00 80.81 166 LYS A C 1
ATOM 1327 O O . LYS A 1 166 ? 3.551 -14.221 -15.242 1.00 80.81 166 LYS A O 1
ATOM 1332 N N . ASP A 1 167 ? 1.430 -13.646 -14.753 1.00 86.94 167 ASP A N 1
ATOM 1333 C CA . ASP A 1 167 ? 1.422 -12.410 -15.540 1.00 86.94 167 ASP A CA 1
ATOM 1334 C C . ASP A 1 167 ? 1.705 -11.171 -14.688 1.00 86.94 167 ASP A C 1
ATOM 1336 O O . ASP A 1 167 ? 2.236 -10.171 -15.181 1.00 86.94 167 ASP A O 1
ATOM 1340 N N . TYR A 1 168 ? 1.361 -11.223 -13.399 1.00 93.75 168 TYR A N 1
ATOM 1341 C CA . TYR A 1 168 ? 1.552 -10.113 -12.473 1.00 93.75 168 TYR A CA 1
ATOM 1342 C C . TYR A 1 168 ? 1.754 -10.567 -11.025 1.00 93.75 168 TYR A C 1
ATOM 1344 O O . TYR A 1 168 ? 1.331 -11.652 -10.629 1.00 93.75 168 TYR A O 1
ATOM 1352 N N . VAL A 1 169 ? 2.371 -9.701 -10.223 1.00 94.94 169 VAL A N 1
ATOM 1353 C CA . VAL A 1 169 ? 2.539 -9.848 -8.769 1.00 94.94 169 VAL A CA 1
ATOM 1354 C C . VAL A 1 169 ? 1.879 -8.665 -8.079 1.00 94.94 169 VAL A C 1
ATOM 1356 O O . VAL A 1 169 ? 1.990 -7.539 -8.556 1.00 94.94 169 VAL A O 1
ATOM 1359 N N . VAL A 1 170 ? 1.206 -8.903 -6.956 1.00 95.75 170 VAL A N 1
ATOM 1360 C CA . VAL A 1 170 ? 0.701 -7.826 -6.097 1.00 95.75 170 VAL A CA 1
ATOM 1361 C C . VAL A 1 170 ? 1.736 -7.546 -5.014 1.00 95.75 170 VAL A C 1
ATOM 1363 O O . VAL A 1 170 ? 2.198 -8.464 -4.341 1.00 95.75 170 VAL A O 1
ATOM 1366 N N . HIS A 1 171 ? 2.121 -6.284 -4.875 1.00 96.69 171 HIS A N 1
ATOM 1367 C CA . HIS A 1 171 ? 3.071 -5.809 -3.878 1.00 96.69 171 HIS A CA 1
ATOM 1368 C C . HIS A 1 171 ? 2.388 -4.786 -2.971 1.00 96.69 171 HIS A C 1
ATOM 1370 O O . HIS A 1 171 ? 1.784 -3.835 -3.468 1.00 96.69 171 HIS A O 1
ATOM 1376 N N . THR A 1 172 ? 2.488 -4.961 -1.656 1.00 96.69 172 THR A N 1
ATOM 1377 C CA . THR A 1 172 ? 1.940 -4.005 -0.686 1.00 96.69 172 THR A CA 1
ATOM 1378 C C . THR A 1 172 ? 3.012 -2.978 -0.358 1.00 96.69 172 THR A C 1
ATOM 1380 O O . THR A 1 172 ? 4.070 -3.342 0.141 1.00 96.69 172 THR A O 1
ATOM 1383 N N . VAL A 1 173 ? 2.750 -1.705 -0.631 1.00 96.88 173 VAL A N 1
ATOM 1384 C CA . VAL A 1 173 ? 3.719 -0.622 -0.425 1.00 96.88 173 VAL A CA 1
ATOM 1385 C C . VAL A 1 173 ? 3.963 -0.409 1.067 1.00 96.88 173 VAL A C 1
ATOM 1387 O O . VAL A 1 173 ? 3.037 -0.046 1.794 1.00 96.88 173 VAL A O 1
ATOM 1390 N N . LEU A 1 174 ? 5.206 -0.597 1.513 1.00 96.56 174 LEU A N 1
ATOM 1391 C CA . LEU A 1 174 ? 5.647 -0.280 2.873 1.00 96.56 174 LEU A CA 1
ATOM 1392 C C . LEU A 1 174 ? 6.225 1.137 2.947 1.00 96.56 174 LEU A C 1
ATOM 1394 O O . LEU A 1 174 ? 6.659 1.706 1.945 1.00 96.56 174 LEU A O 1
ATOM 1398 N N . GLY A 1 175 ? 6.290 1.704 4.154 1.00 93.75 175 GLY A N 1
ATOM 1399 C CA . GLY A 1 175 ? 6.916 3.015 4.374 1.00 93.75 175 GLY A CA 1
ATOM 1400 C C . GLY A 1 175 ? 8.427 3.016 4.109 1.00 93.75 175 GLY A C 1
ATOM 1401 O O . GLY A 1 175 ? 9.002 4.055 3.790 1.00 93.75 175 GLY A O 1
ATOM 1402 N N . SER A 1 176 ? 9.061 1.846 4.211 1.00 95.25 176 SER A N 1
ATOM 1403 C CA . SER A 1 176 ? 10.468 1.621 3.875 1.00 95.25 176 SER A CA 1
ATOM 1404 C C . SER A 1 176 ? 10.725 1.451 2.371 1.00 95.25 176 SER A C 1
ATOM 1406 O O . SER A 1 176 ? 11.874 1.557 1.930 1.00 95.25 176 SER A O 1
ATOM 1408 N N . ASP A 1 177 ? 9.684 1.220 1.565 1.00 97.00 177 ASP A N 1
ATOM 1409 C CA . ASP A 1 177 ? 9.842 1.038 0.129 1.00 97.00 177 ASP A CA 1
ATOM 1410 C C . ASP A 1 177 ? 10.132 2.364 -0.576 1.00 97.00 177 ASP A C 1
ATOM 1412 O O . ASP A 1 177 ? 9.607 3.434 -0.264 1.00 97.00 177 ASP A O 1
ATOM 1416 N N . THR A 1 178 ? 10.970 2.285 -1.605 1.00 97.44 178 THR A N 1
ATOM 1417 C CA . THR A 1 178 ? 11.251 3.412 -2.494 1.00 97.44 178 THR A CA 1
ATOM 1418 C C . THR A 1 178 ? 10.858 3.041 -3.911 1.00 97.44 178 THR A C 1
ATOM 1420 O O . THR A 1 178 ? 11.057 1.905 -4.342 1.00 97.44 178 THR A O 1
ATOM 1423 N N . PHE A 1 179 ? 10.335 4.005 -4.676 1.00 97.62 179 PHE A N 1
ATOM 1424 C CA . PHE A 1 179 ? 9.921 3.754 -6.060 1.00 97.62 179 PHE A CA 1
ATOM 1425 C C . PHE A 1 179 ? 11.069 3.141 -6.876 1.00 97.62 179 PHE A C 1
ATOM 1427 O O . PHE A 1 179 ? 10.875 2.134 -7.546 1.00 97.62 179 PHE A O 1
ATOM 1434 N N . GLN A 1 180 ? 12.288 3.680 -6.749 1.00 97.31 180 GLN A N 1
ATOM 1435 C CA . GLN A 1 180 ? 13.480 3.134 -7.406 1.00 97.31 180 GLN A CA 1
ATOM 1436 C C . GLN A 1 180 ? 13.835 1.721 -6.915 1.00 97.31 180 GLN A C 1
ATOM 1438 O O . GLN A 1 180 ? 14.159 0.864 -7.737 1.00 97.31 180 GLN A O 1
ATOM 1443 N N . GLY A 1 181 ? 13.738 1.456 -5.607 1.00 96.94 181 GLY A N 1
ATOM 1444 C CA . GLY A 1 181 ? 13.974 0.129 -5.037 1.00 96.94 181 GLY A CA 1
ATOM 1445 C C . GLY A 1 181 ? 13.025 -0.927 -5.602 1.00 96.94 181 GLY A C 1
ATOM 1446 O O . GLY A 1 181 ? 13.471 -2.016 -5.958 1.00 96.94 181 GLY A O 1
ATOM 1447 N N . LEU A 1 182 ? 11.746 -0.585 -5.786 1.00 96.62 182 LEU A N 1
ATOM 1448 C CA . LEU A 1 182 ? 10.767 -1.477 -6.412 1.00 96.62 182 LEU A CA 1
ATOM 1449 C C . LEU A 1 182 ? 11.101 -1.761 -7.880 1.00 96.62 182 LEU A C 1
ATOM 1451 O O . LEU A 1 182 ? 11.061 -2.917 -8.304 1.00 96.62 182 LEU A O 1
ATOM 1455 N N . LEU A 1 183 ? 11.498 -0.745 -8.653 1.00 96.06 183 LEU A N 1
ATOM 1456 C CA . LEU A 1 183 ? 11.906 -0.954 -10.047 1.00 96.06 183 LEU A CA 1
ATOM 1457 C C . LEU A 1 183 ? 13.090 -1.920 -10.158 1.00 96.06 183 LEU A C 1
ATOM 1459 O O . LEU A 1 183 ? 13.067 -2.811 -11.005 1.00 96.06 183 LEU A O 1
ATOM 1463 N N . LEU A 1 184 ? 14.089 -1.781 -9.282 1.00 95.50 184 LEU A N 1
ATOM 1464 C CA . LEU A 1 184 ? 15.261 -2.658 -9.249 1.00 95.50 184 LEU A CA 1
ATOM 1465 C C . LEU A 1 184 ? 14.906 -4.072 -8.776 1.00 95.50 184 LEU A C 1
ATOM 1467 O O . LEU A 1 184 ? 15.297 -5.050 -9.413 1.00 95.50 184 LEU A O 1
ATOM 1471 N N . ARG A 1 185 ? 14.120 -4.190 -7.699 1.00 94.75 185 ARG A N 1
ATOM 1472 C CA . ARG A 1 185 ? 13.716 -5.473 -7.101 1.00 94.75 185 ARG A CA 1
ATOM 1473 C C . ARG A 1 185 ? 12.950 -6.353 -8.083 1.00 94.75 185 ARG A C 1
ATOM 1475 O O . ARG A 1 185 ? 13.213 -7.550 -8.164 1.00 94.75 185 ARG A O 1
ATOM 1482 N N . TYR A 1 186 ? 12.029 -5.753 -8.833 1.00 95.06 186 TYR A N 1
ATOM 1483 C CA . TYR A 1 186 ? 11.179 -6.454 -9.797 1.00 95.06 186 TYR A CA 1
ATOM 1484 C C . TYR A 1 186 ? 11.696 -6.363 -11.242 1.00 95.06 186 TYR A C 1
ATOM 1486 O O . TYR A 1 186 ? 11.102 -6.930 -12.159 1.00 95.06 186 TYR A O 1
ATOM 1494 N N . LYS A 1 187 ? 12.820 -5.667 -11.458 1.00 94.38 187 LYS A N 1
ATOM 1495 C CA . LYS A 1 187 ? 13.443 -5.409 -12.766 1.00 94.38 187 LYS A CA 1
ATOM 1496 C C . LYS A 1 187 ? 12.509 -4.732 -13.781 1.00 94.38 187 LYS A C 1
ATOM 1498 O O . LYS A 1 187 ? 12.670 -4.927 -14.982 1.00 94.38 187 LYS A O 1
ATOM 1503 N N . ILE A 1 188 ? 11.508 -3.970 -13.339 1.00 95.44 188 ILE A N 1
ATOM 1504 C CA . ILE A 1 188 ? 10.477 -3.355 -14.198 1.00 95.44 188 ILE A CA 1
ATOM 1505 C C . ILE A 1 188 ? 10.820 -1.914 -14.584 1.00 95.44 188 ILE A C 1
ATOM 1507 O O . ILE A 1 188 ? 11.511 -1.195 -13.864 1.00 95.44 188 ILE A O 1
ATOM 1511 N N . LYS A 1 189 ? 10.282 -1.455 -15.720 1.00 95.56 189 LYS A N 1
ATOM 1512 C CA . LYS A 1 189 ? 10.439 -0.064 -16.165 1.00 95.56 189 LYS A CA 1
ATOM 1513 C C . LYS A 1 189 ? 9.459 0.848 -15.426 1.00 95.56 189 LYS A C 1
ATOM 1515 O O . LYS A 1 189 ? 8.285 0.516 -15.268 1.00 95.56 189 LYS A O 1
ATOM 1520 N N . ALA A 1 190 ? 9.908 2.055 -15.076 1.00 96.62 190 ALA A N 1
ATOM 1521 C CA . ALA A 1 190 ? 9.087 3.064 -14.392 1.00 96.62 190 ALA A CA 1
ATOM 1522 C C . ALA A 1 190 ? 7.761 3.362 -15.113 1.00 96.62 190 ALA A C 1
ATOM 1524 O O . ALA A 1 190 ? 6.718 3.502 -14.478 1.00 96.62 190 ALA A O 1
ATOM 1525 N N . ILE A 1 191 ? 7.809 3.452 -16.445 1.00 96.12 191 ILE A N 1
ATOM 1526 C CA . ILE A 1 191 ? 6.650 3.766 -17.291 1.00 96.12 191 ILE A CA 1
ATOM 1527 C C . ILE A 1 191 ? 5.598 2.654 -17.207 1.00 96.12 191 ILE A C 1
ATOM 1529 O O . ILE A 1 191 ? 4.407 2.943 -17.145 1.00 96.12 191 ILE A O 1
ATOM 1533 N N . GLU A 1 192 ? 6.025 1.390 -17.176 1.00 95.75 192 GLU A N 1
ATOM 1534 C CA . GLU A 1 192 ? 5.117 0.244 -17.110 1.00 95.75 192 GLU A CA 1
ATOM 1535 C C . GLU A 1 192 ? 4.402 0.188 -15.762 1.00 95.75 192 GLU A C 1
ATOM 1537 O O . GLU A 1 192 ? 3.175 0.093 -15.737 1.00 95.75 192 GLU A O 1
ATOM 1542 N N . LEU A 1 193 ? 5.148 0.338 -14.660 1.00 96.56 193 LEU A N 1
ATOM 1543 C CA . LEU A 1 193 ? 4.577 0.322 -13.313 1.00 96.56 193 LEU A CA 1
ATOM 1544 C C . LEU A 1 193 ? 3.529 1.430 -13.128 1.00 96.56 193 LEU A C 1
ATOM 1546 O O . LEU A 1 193 ? 2.429 1.167 -12.642 1.00 96.56 193 LEU A O 1
ATOM 1550 N N . ARG A 1 194 ? 3.842 2.655 -13.572 1.00 96.94 194 ARG A N 1
ATOM 1551 C CA . ARG A 1 194 ? 2.916 3.800 -13.516 1.00 96.94 194 ARG A CA 1
ATOM 1552 C C . ARG A 1 194 ? 1.683 3.594 -14.380 1.00 96.94 194 ARG A C 1
ATOM 1554 O O . ARG A 1 194 ? 0.580 3.888 -13.941 1.00 96.94 194 ARG A O 1
ATOM 1561 N N . ARG A 1 195 ? 1.859 3.080 -15.601 1.00 96.19 195 ARG A N 1
ATOM 1562 C CA . ARG A 1 195 ? 0.749 2.845 -16.532 1.00 96.19 195 ARG A CA 1
ATOM 1563 C C . ARG A 1 195 ? -0.245 1.829 -15.975 1.00 96.19 195 ARG A C 1
ATOM 1565 O O . ARG A 1 195 ? -1.443 2.043 -16.102 1.00 96.19 195 ARG A O 1
ATOM 1572 N N . VAL A 1 196 ? 0.251 0.744 -15.381 1.00 96.38 196 VAL A N 1
ATOM 1573 C CA . VAL A 1 196 ? -0.599 -0.317 -14.820 1.00 96.38 196 VAL A CA 1
ATOM 1574 C C . VAL A 1 196 ? -1.347 0.168 -13.576 1.00 96.38 196 VAL A C 1
ATOM 1576 O O . VAL A 1 196 ? -2.534 -0.101 -13.448 1.00 96.38 196 VAL A O 1
ATOM 1579 N N . ASN A 1 197 ? -0.688 0.936 -12.705 1.00 96.44 197 ASN A N 1
ATOM 1580 C CA . ASN A 1 197 ? -1.260 1.388 -11.429 1.00 96.44 197 ASN A CA 1
ATOM 1581 C C . ASN A 1 197 ? -1.872 2.798 -11.476 1.00 96.44 197 ASN A C 1
ATOM 1583 O O . ASN A 1 197 ? -2.286 3.322 -10.450 1.00 96.44 197 ASN A O 1
ATOM 1587 N N . GLN A 1 198 ? -1.897 3.425 -12.654 1.00 96.00 198 GLN A N 1
ATOM 1588 C CA . GLN A 1 198 ? -2.489 4.742 -12.916 1.00 96.00 198 GLN A CA 1
ATOM 1589 C C . GLN A 1 198 ? -2.011 5.879 -11.991 1.00 96.00 198 GLN A C 1
ATOM 1591 O O . GLN A 1 198 ? -2.755 6.822 -11.736 1.00 96.00 198 GLN A O 1
ATOM 1596 N N . PHE A 1 199 ? -0.757 5.848 -11.530 1.00 96.12 199 PHE A N 1
ATOM 1597 C CA . PHE A 1 199 ? -0.177 6.940 -10.738 1.00 96.12 199 PHE A CA 1
ATOM 1598 C C . PHE A 1 199 ? 0.971 7.636 -11.473 1.00 96.12 199 PHE A C 1
ATOM 1600 O O . PHE A 1 199 ? 1.607 7.084 -12.374 1.00 96.12 199 PHE A O 1
ATOM 1607 N N . SER A 1 200 ? 1.238 8.881 -11.086 1.00 94.06 200 SER A N 1
ATOM 1608 C CA . SER A 1 200 ? 2.284 9.720 -11.672 1.00 94.06 200 SER A CA 1
ATOM 1609 C C . SER A 1 200 ? 3.339 10.097 -10.634 1.00 94.06 200 SER A C 1
ATOM 1611 O O . SER A 1 200 ? 3.070 10.137 -9.439 1.00 94.06 200 SER A O 1
ATOM 1613 N N . GLY A 1 201 ? 4.550 10.406 -11.100 1.00 93.94 201 GLY A N 1
ATOM 1614 C CA . GLY A 1 201 ? 5.664 10.807 -10.236 1.00 93.94 201 GLY A CA 1
ATOM 1615 C C . GLY A 1 201 ? 6.460 9.640 -9.642 1.00 93.94 201 GLY A C 1
ATOM 1616 O O . GLY A 1 201 ? 6.409 8.510 -10.126 1.00 93.94 201 GLY A O 1
ATOM 1617 N N . THR A 1 202 ? 7.276 9.955 -8.638 1.00 95.31 202 THR A N 1
ATOM 1618 C CA . THR A 1 202 ? 8.160 9.016 -7.918 1.00 95.31 202 THR A CA 1
ATOM 1619 C C . THR A 1 202 ? 7.750 8.819 -6.459 1.00 95.31 202 THR A C 1
ATOM 1621 O O . THR A 1 202 ? 8.373 8.024 -5.760 1.00 95.31 202 THR A O 1
ATOM 1624 N N . ASN A 1 203 ? 6.725 9.537 -5.992 1.00 95.44 203 ASN A N 1
ATOM 1625 C CA . ASN A 1 203 ? 6.254 9.459 -4.617 1.00 95.44 203 ASN A CA 1
ATOM 1626 C C . ASN A 1 203 ? 5.254 8.305 -4.467 1.00 95.44 203 ASN A C 1
ATOM 1628 O O . ASN A 1 203 ? 4.164 8.359 -5.035 1.00 95.44 203 ASN A O 1
ATOM 1632 N N . LEU A 1 204 ? 5.627 7.284 -3.694 1.00 95.81 204 LEU A N 1
ATOM 1633 C CA . LEU A 1 204 ? 4.770 6.132 -3.411 1.00 95.81 204 LEU A CA 1
ATOM 1634 C C . LEU A 1 204 ? 3.587 6.476 -2.495 1.00 95.81 204 LEU A C 1
ATOM 1636 O O . LEU A 1 204 ? 2.590 5.772 -2.537 1.00 95.81 204 LEU A O 1
ATOM 1640 N N . ALA A 1 205 ? 3.637 7.587 -1.751 1.00 92.69 205 ALA A N 1
ATOM 1641 C CA . ALA A 1 205 ? 2.515 8.028 -0.917 1.00 92.69 205 ALA A CA 1
ATOM 1642 C C . ALA A 1 205 ? 1.284 8.469 -1.732 1.00 92.69 205 ALA A C 1
ATOM 1644 O O . ALA A 1 205 ? 0.182 8.520 -1.199 1.00 92.69 205 ALA A O 1
ATOM 1645 N N . LEU A 1 206 ? 1.470 8.812 -3.013 1.00 93.75 206 LEU A N 1
ATOM 1646 C CA . LEU A 1 206 ? 0.375 9.124 -3.941 1.00 93.75 206 LEU A CA 1
ATOM 1647 C C . LEU A 1 206 ? -0.080 7.898 -4.743 1.00 93.75 206 LEU A C 1
ATOM 1649 O O . LEU A 1 206 ? -1.026 7.992 -5.525 1.00 93.75 206 LEU A O 1
ATOM 1653 N N . ALA A 1 207 ? 0.634 6.781 -4.618 1.00 96.00 207 ALA A N 1
ATOM 1654 C CA . ALA A 1 207 ? 0.294 5.549 -5.302 1.00 96.00 207 ALA A CA 1
ATOM 1655 C C . ALA A 1 207 ? -0.732 4.749 -4.477 1.00 96.00 207 ALA A C 1
ATOM 1657 O O . ALA A 1 207 ? -0.838 4.946 -3.266 1.00 96.00 207 ALA A O 1
ATOM 1658 N N . PRO A 1 208 ? -1.479 3.830 -5.108 1.00 96.06 208 PRO A N 1
ATOM 1659 C CA . PRO A 1 208 ? -2.303 2.873 -4.378 1.00 96.06 208 PRO A CA 1
ATOM 1660 C C . PRO A 1 208 ? -1.459 2.023 -3.415 1.00 96.06 208 PRO A C 1
ATOM 1662 O O . PRO A 1 208 ? -0.328 1.659 -3.742 1.00 96.06 208 PRO A O 1
ATOM 1665 N N . SER A 1 209 ? -2.031 1.644 -2.267 1.00 95.94 209 SER A N 1
ATOM 1666 C CA . SER A 1 209 ? -1.356 0.802 -1.263 1.00 95.94 209 SER A CA 1
ATOM 1667 C C . SER A 1 209 ? -0.947 -0.573 -1.800 1.00 95.94 209 SER A C 1
ATOM 1669 O O . SER A 1 209 ? 0.050 -1.140 -1.358 1.00 95.94 209 SER A O 1
ATOM 1671 N N . HIS A 1 210 ? -1.689 -1.101 -2.776 1.00 96.25 210 HIS A N 1
ATOM 1672 C CA . HIS A 1 210 ? -1.357 -2.335 -3.481 1.00 96.25 210 HIS A CA 1
ATOM 1673 C C . HIS A 1 210 ? -0.970 -2.026 -4.926 1.00 96.25 210 HIS A C 1
ATOM 1675 O O . HIS A 1 210 ? -1.776 -1.521 -5.707 1.00 96.25 210 HIS A O 1
ATOM 1681 N N . LEU A 1 211 ? 0.266 -2.362 -5.288 1.00 96.94 211 LEU A N 1
ATOM 1682 C CA . LEU A 1 211 ? 0.791 -2.207 -6.636 1.00 96.94 211 LEU A CA 1
ATOM 1683 C C . LEU A 1 211 ? 0.717 -3.523 -7.402 1.00 96.94 211 LEU A C 1
ATOM 1685 O O . LEU A 1 211 ? 1.231 -4.551 -6.965 1.00 96.94 211 LEU A O 1
ATOM 1689 N N . VAL A 1 212 ? 0.144 -3.462 -8.597 1.00 96.81 212 VAL A N 1
ATOM 1690 C CA . VAL A 1 212 ? 0.174 -4.535 -9.587 1.00 96.81 212 VAL A CA 1
ATOM 1691 C C . VAL A 1 212 ? 1.455 -4.407 -10.406 1.00 96.81 212 VAL A C 1
ATOM 1693 O O . VAL A 1 212 ? 1.660 -3.440 -11.145 1.00 96.81 212 VAL A O 1
ATOM 1696 N N . ILE A 1 213 ? 2.331 -5.392 -10.268 1.00 96.31 213 ILE A N 1
ATOM 1697 C CA . ILE A 1 213 ? 3.636 -5.453 -10.915 1.00 96.31 213 ILE A CA 1
ATOM 1698 C C . ILE A 1 213 ? 3.557 -6.411 -12.104 1.00 96.31 213 ILE A C 1
ATOM 1700 O O . ILE A 1 213 ? 3.423 -7.615 -11.893 1.00 96.31 213 ILE A O 1
ATOM 1704 N N . PRO A 1 214 ? 3.644 -5.916 -13.351 1.00 94.25 214 PRO A N 1
ATOM 1705 C CA . PRO A 1 214 ? 3.588 -6.774 -14.527 1.00 94.25 214 PRO A CA 1
ATOM 1706 C C . PRO A 1 214 ? 4.890 -7.573 -14.698 1.00 94.25 214 PRO A C 1
ATOM 1708 O O . PRO A 1 214 ? 5.984 -7.007 -14.680 1.00 94.25 214 PRO A O 1
ATOM 1711 N N . LEU A 1 215 ? 4.771 -8.876 -14.954 1.00 91.94 215 LEU A N 1
ATOM 1712 C CA . LEU A 1 215 ? 5.884 -9.787 -15.254 1.00 91.94 215 LEU A CA 1
ATOM 1713 C C . LEU A 1 215 ? 6.097 -9.944 -16.769 1.00 91.94 215 LEU A C 1
ATOM 1715 O O . LEU A 1 215 ? 6.299 -11.039 -17.289 1.00 91.94 215 LEU A O 1
ATOM 1719 N N . THR A 1 216 ? 6.045 -8.843 -17.520 1.00 85.31 216 THR A N 1
ATOM 1720 C CA . THR A 1 216 ? 6.201 -8.891 -18.984 1.00 85.31 216 THR A CA 1
ATOM 1721 C C . THR A 1 216 ? 7.582 -9.428 -19.379 1.00 85.31 216 THR A C 1
ATOM 1723 O O . THR A 1 216 ? 8.583 -9.072 -18.759 1.00 85.31 216 THR A O 1
ATOM 1726 N N . GLY A 1 217 ? 7.656 -10.252 -20.429 1.00 81.25 217 GLY A N 1
ATOM 1727 C CA . GLY A 1 217 ? 8.929 -10.644 -21.051 1.00 81.25 217 GLY A CA 1
ATOM 1728 C C . GLY A 1 217 ? 9.618 -11.882 -20.470 1.00 81.25 217 GLY A C 1
ATOM 1729 O O . GLY A 1 217 ? 10.841 -11.916 -20.429 1.00 81.25 217 GLY A O 1
ATOM 1730 N N . GLY A 1 218 ? 8.865 -12.888 -20.012 1.00 80.12 218 GLY A N 1
ATOM 1731 C CA . GLY A 1 218 ? 9.441 -14.185 -19.618 1.00 80.12 218 GLY A CA 1
ATOM 1732 C C . GLY A 1 218 ? 10.225 -14.161 -18.302 1.00 80.12 218 GLY A C 1
ATOM 1733 O O . GLY A 1 218 ? 11.029 -15.051 -18.039 1.00 80.12 218 GLY A O 1
ATOM 1734 N N . ARG A 1 219 ? 10.004 -13.145 -17.461 1.00 82.50 219 ARG A N 1
ATOM 1735 C CA . ARG A 1 219 ? 10.591 -13.081 -16.121 1.00 82.50 219 ARG A CA 1
ATOM 1736 C C . ARG A 1 219 ? 9.927 -14.135 -15.239 1.00 82.50 219 ARG A C 1
ATOM 1738 O O . ARG A 1 219 ? 8.794 -13.943 -14.813 1.00 82.50 219 ARG A O 1
ATOM 1745 N N . SER A 1 220 ? 10.628 -15.237 -14.972 1.00 81.81 220 SER A N 1
ATOM 1746 C CA . SER A 1 220 ? 10.152 -16.222 -13.997 1.00 81.81 220 SER A CA 1
ATOM 1747 C C . SER A 1 220 ? 10.164 -15.623 -12.591 1.00 81.81 220 SER A C 1
ATOM 1749 O O . SER A 1 220 ? 11.099 -14.898 -12.226 1.00 81.81 220 SER A O 1
ATOM 1751 N N . LEU A 1 221 ? 9.148 -15.960 -11.793 1.00 83.94 221 LEU A N 1
ATOM 1752 C CA . LEU A 1 221 ? 9.067 -15.607 -10.374 1.00 83.94 221 LEU A CA 1
ATOM 1753 C C . LEU A 1 221 ? 10.294 -16.068 -9.585 1.00 83.94 221 LEU A C 1
ATOM 1755 O O . LEU A 1 221 ? 10.666 -15.415 -8.615 1.00 83.94 221 LEU A O 1
ATOM 1759 N N . ASP A 1 222 ? 10.946 -17.141 -10.032 1.00 84.62 222 ASP A N 1
ATOM 1760 C CA . ASP A 1 222 ? 12.087 -17.756 -9.346 1.00 84.62 222 ASP A CA 1
ATOM 1761 C C . ASP A 1 222 ? 13.265 -16.786 -9.157 1.00 84.62 222 ASP A C 1
ATOM 1763 O O . ASP A 1 222 ? 14.023 -16.892 -8.196 1.00 84.62 222 ASP A O 1
ATOM 1767 N N . ASN A 1 223 ? 13.400 -15.798 -10.050 1.00 86.06 223 ASN A N 1
ATOM 1768 C CA . ASN A 1 223 ? 14.478 -14.807 -10.009 1.00 86.06 223 ASN A CA 1
ATOM 1769 C C . ASN A 1 223 ? 14.083 -13.499 -9.308 1.00 86.06 223 ASN A C 1
ATOM 1771 O O . ASN A 1 223 ? 14.907 -12.585 -9.193 1.00 86.06 223 ASN A O 1
ATOM 1775 N N . ILE A 1 224 ? 12.827 -13.371 -8.877 1.00 90.69 224 ILE A N 1
ATOM 1776 C CA . ILE A 1 224 ? 12.296 -12.158 -8.264 1.00 90.69 224 ILE A CA 1
ATOM 1777 C C . ILE A 1 224 ? 12.194 -12.387 -6.763 1.00 90.69 224 ILE A C 1
ATOM 1779 O O . ILE A 1 224 ? 11.492 -13.273 -6.285 1.00 90.69 224 ILE A O 1
ATOM 1783 N N . ARG A 1 225 ? 12.870 -11.535 -5.989 1.00 91.06 225 ARG A N 1
ATOM 1784 C CA . ARG A 1 225 ? 12.739 -11.544 -4.531 1.00 91.06 225 ARG A CA 1
ATOM 1785 C C . ARG A 1 225 ? 11.349 -11.048 -4.149 1.00 91.06 225 ARG A C 1
ATOM 1787 O O . ARG A 1 225 ? 11.124 -9.836 -4.101 1.00 91.06 225 ARG A O 1
ATOM 1794 N N . LEU A 1 226 ? 10.439 -11.975 -3.865 1.00 92.31 226 LEU A N 1
ATOM 1795 C CA . LEU A 1 226 ? 9.106 -11.659 -3.361 1.00 92.31 226 LEU A CA 1
ATOM 1796 C C . LEU A 1 226 ? 9.184 -10.885 -2.041 1.00 92.31 226 LEU A C 1
ATOM 1798 O O . LEU A 1 226 ? 10.195 -10.914 -1.333 1.00 92.31 226 LEU A O 1
ATOM 1802 N N . GLN A 1 227 ? 8.140 -10.107 -1.769 1.00 93.88 227 GLN A N 1
ATOM 1803 C CA . GLN A 1 227 ? 8.000 -9.390 -0.510 1.00 93.88 227 GLN A CA 1
ATOM 1804 C C . GLN A 1 227 ? 7.826 -10.392 0.629 1.00 93.88 227 GLN A C 1
ATOM 1806 O O . GLN A 1 227 ? 7.147 -11.401 0.465 1.00 93.88 227 GLN A O 1
ATOM 1811 N N . ASP A 1 228 ? 8.462 -10.118 1.764 1.00 94.25 228 ASP A N 1
ATOM 1812 C CA . ASP A 1 228 ? 8.317 -10.962 2.940 1.00 94.25 228 ASP A CA 1
ATOM 1813 C C . ASP A 1 228 ? 6.966 -10.676 3.600 1.00 94.25 228 ASP A C 1
ATOM 1815 O O . ASP A 1 228 ? 6.743 -9.589 4.134 1.00 94.25 228 ASP A O 1
ATOM 1819 N N . THR A 1 229 ? 6.064 -11.652 3.539 1.00 95.00 229 THR A N 1
ATOM 1820 C CA . THR A 1 229 ? 4.725 -11.576 4.133 1.00 95.00 229 THR A CA 1
ATOM 1821 C C . THR A 1 229 ? 4.725 -11.902 5.628 1.00 95.00 229 THR A C 1
ATOM 1823 O O . THR A 1 229 ? 3.722 -11.702 6.316 1.00 95.00 229 THR A O 1
ATOM 1826 N N . THR A 1 230 ? 5.845 -12.401 6.162 1.00 95.31 230 THR A N 1
ATOM 1827 C CA . THR A 1 230 ? 5.970 -12.774 7.576 1.00 95.31 230 THR A CA 1
ATOM 1828 C C . THR A 1 230 ? 6.377 -11.596 8.459 1.00 95.31 230 THR A C 1
ATOM 1830 O O . THR A 1 230 ? 6.099 -11.618 9.661 1.00 95.31 230 THR A O 1
ATOM 1833 N N . SER A 1 231 ? 6.967 -10.549 7.868 1.00 96.75 231 SER A N 1
ATOM 1834 C CA . SER A 1 231 ? 7.386 -9.338 8.577 1.00 96.75 231 SER A CA 1
ATOM 1835 C C . SER A 1 231 ? 6.211 -8.642 9.268 1.00 96.75 231 SER A C 1
ATOM 1837 O O . SER A 1 231 ? 5.145 -8.449 8.685 1.00 96.75 231 SER A O 1
ATOM 1839 N N . MET A 1 232 ? 6.424 -8.203 10.511 1.00 96.12 232 MET A N 1
ATOM 1840 C CA . MET A 1 232 ? 5.416 -7.476 11.292 1.00 96.12 232 MET A CA 1
ATOM 1841 C C . MET A 1 232 ? 4.971 -6.180 10.598 1.00 96.12 232 MET A C 1
ATOM 1843 O O . MET A 1 232 ? 3.794 -5.838 10.633 1.00 96.12 232 MET A O 1
ATOM 1847 N N . GLU A 1 233 ? 5.897 -5.477 9.938 1.00 96.31 233 GLU A N 1
ATOM 1848 C CA . GLU A 1 233 ? 5.602 -4.234 9.210 1.00 96.31 233 GLU A CA 1
ATOM 1849 C C . GLU A 1 233 ? 4.631 -4.484 8.051 1.00 96.31 233 GLU A C 1
ATOM 1851 O O . GLU A 1 233 ? 3.675 -3.732 7.876 1.00 96.31 233 GLU A O 1
ATOM 1856 N N . TYR A 1 234 ? 4.822 -5.587 7.317 1.00 96.88 234 TYR A N 1
ATOM 1857 C CA . TYR A 1 234 ? 3.915 -5.992 6.244 1.00 96.88 234 TYR A CA 1
ATOM 1858 C C . TYR A 1 234 ? 2.504 -6.232 6.775 1.00 96.88 234 TYR A C 1
ATOM 1860 O O . TYR A 1 234 ? 1.539 -5.678 6.253 1.00 96.88 234 TYR A O 1
ATOM 1868 N N . LYS A 1 235 ? 2.389 -7.000 7.861 1.00 97.69 235 LYS A N 1
ATOM 1869 C CA . LYS A 1 235 ? 1.100 -7.329 8.480 1.00 97.69 235 LYS A CA 1
ATOM 1870 C C . LYS A 1 235 ? 0.366 -6.080 8.973 1.00 97.69 235 LYS A C 1
ATOM 1872 O O . LYS A 1 235 ? -0.820 -5.915 8.701 1.00 97.69 235 LYS A O 1
ATOM 1877 N N . LEU A 1 236 ? 1.081 -5.164 9.627 1.00 97.44 236 LEU A N 1
ATOM 1878 C CA . LEU A 1 236 ? 0.525 -3.883 10.073 1.00 97.44 236 LEU A CA 1
ATOM 1879 C C . LEU A 1 236 ? 0.044 -3.018 8.902 1.00 97.44 236 LEU A C 1
ATOM 1881 O O . LEU A 1 236 ? -1.009 -2.389 9.009 1.00 97.44 236 LEU A O 1
ATOM 1885 N N . GLN A 1 237 ? 0.791 -2.991 7.795 1.00 96.38 237 GLN A N 1
ATOM 1886 C CA . GLN A 1 237 ? 0.434 -2.216 6.608 1.00 96.38 237 GLN A CA 1
ATOM 1887 C C . GLN A 1 237 ? -0.804 -2.774 5.897 1.00 96.38 237 GLN A C 1
ATOM 1889 O O . GLN A 1 237 ? -1.628 -2.001 5.405 1.00 96.38 237 GLN A O 1
ATOM 1894 N N . VAL A 1 238 ? -0.958 -4.102 5.859 1.00 96.94 238 VAL A N 1
ATOM 1895 C CA . VAL A 1 238 ? -2.163 -4.748 5.315 1.00 96.94 238 VAL A CA 1
ATOM 1896 C C . VAL A 1 238 ? -3.396 -4.318 6.112 1.00 96.94 238 VAL A C 1
ATOM 1898 O O . VAL A 1 238 ? -4.353 -3.830 5.517 1.00 96.94 238 VAL A O 1
ATOM 1901 N N . ILE A 1 239 ? -3.341 -4.377 7.449 1.00 97.69 239 ILE A N 1
ATOM 1902 C CA . ILE A 1 239 ? -4.458 -3.926 8.297 1.00 97.69 239 ILE A CA 1
ATOM 1903 C C . ILE A 1 239 ? -4.713 -2.423 8.137 1.00 97.69 239 ILE A C 1
ATOM 1905 O O . ILE A 1 239 ? -5.863 -2.011 8.056 1.00 97.69 239 ILE A O 1
ATOM 1909 N N . LEU A 1 240 ? -3.665 -1.595 8.051 1.00 96.38 240 LEU A N 1
ATOM 1910 C CA . LEU A 1 240 ? -3.815 -0.152 7.819 1.00 96.38 240 LEU A CA 1
ATOM 1911 C C . LEU A 1 240 ? -4.524 0.152 6.492 1.00 96.38 240 LEU A C 1
ATOM 1913 O O . LEU A 1 240 ? -5.275 1.119 6.407 1.00 96.38 240 LEU A O 1
ATOM 1917 N N . THR A 1 241 ? -4.262 -0.649 5.459 1.00 95.00 241 THR A N 1
ATOM 1918 C CA . THR A 1 241 ? -4.867 -0.459 4.139 1.00 95.00 241 THR A CA 1
ATOM 1919 C C . THR A 1 241 ? -6.358 -0.782 4.160 1.00 95.00 241 THR A C 1
ATOM 1921 O O . THR A 1 241 ? -7.138 -0.028 3.583 1.00 95.00 241 THR A O 1
ATOM 1924 N N . GLU A 1 242 ? -6.749 -1.860 4.844 1.00 96.00 242 GLU A N 1
ATOM 1925 C CA . GLU A 1 242 ? -8.155 -2.262 4.965 1.00 96.00 242 GLU A CA 1
ATOM 1926 C C . GLU A 1 242 ? -8.930 -1.348 5.931 1.00 96.00 242 GLU A C 1
ATOM 1928 O O . GLU A 1 242 ? -10.065 -0.962 5.656 1.00 96.00 242 GLU A O 1
ATOM 1933 N N . TYR A 1 243 ? -8.292 -0.934 7.032 1.00 97.00 243 TYR A N 1
ATOM 1934 C CA . TYR A 1 243 ? -8.902 -0.122 8.085 1.00 97.00 243 TYR A CA 1
ATOM 1935 C C . TYR A 1 243 ? -8.047 1.113 8.438 1.00 97.00 243 TYR A C 1
ATOM 1937 O O . TYR A 1 243 ? -7.321 1.119 9.441 1.00 97.00 243 TYR A O 1
ATOM 1945 N N . PRO A 1 244 ? -8.152 2.208 7.654 1.00 96.19 244 PRO A N 1
ATOM 1946 C CA . PRO A 1 244 ? -7.329 3.407 7.843 1.00 96.19 244 PRO A CA 1
ATOM 1947 C C . PRO A 1 244 ? -7.597 4.185 9.138 1.00 96.19 244 PRO A C 1
ATOM 1949 O O . PRO A 1 244 ? -6.767 5.001 9.536 1.00 96.19 244 PRO A O 1
ATOM 1952 N N . HIS A 1 245 ? -8.756 3.978 9.771 1.00 96.25 245 HIS A N 1
ATOM 1953 C CA . HIS A 1 245 ? -9.180 4.702 10.973 1.00 96.25 245 HIS A CA 1
ATOM 1954 C C . HIS A 1 245 ? -8.598 4.125 12.269 1.00 96.25 245 HIS A C 1
ATOM 1956 O O . HIS A 1 245 ? -8.531 4.845 13.263 1.00 96.25 245 HIS A O 1
ATOM 1962 N N . LEU A 1 246 ? -8.139 2.867 12.257 1.00 97.31 246 LEU A N 1
ATOM 1963 C CA . LEU A 1 246 ? -7.502 2.262 13.425 1.00 97.31 246 LEU A CA 1
ATOM 1964 C C . LEU A 1 246 ? -6.206 3.005 13.781 1.00 97.31 246 LEU A C 1
ATOM 1966 O O . LEU A 1 246 ? -5.468 3.499 12.919 1.00 97.31 246 LEU A O 1
ATOM 1970 N N . THR A 1 247 ? -5.864 3.032 15.062 1.00 97.81 247 THR A N 1
ATOM 1971 C CA . THR A 1 247 ? -4.567 3.527 15.532 1.00 97.81 247 THR A CA 1
ATOM 1972 C C . THR A 1 247 ? -3.472 2.469 15.357 1.00 97.81 247 THR A C 1
ATOM 1974 O O . THR A 1 247 ? -3.725 1.275 15.181 1.00 97.81 247 THR A O 1
ATOM 1977 N N . ALA A 1 248 ? -2.202 2.887 15.388 1.00 96.75 248 ALA A N 1
ATOM 1978 C CA . ALA A 1 248 ? -1.080 1.950 15.261 1.00 96.75 248 ALA A CA 1
ATOM 1979 C C . ALA A 1 248 ? -0.997 0.953 16.432 1.00 96.75 248 ALA A C 1
ATOM 1981 O O . ALA A 1 248 ? -0.590 -0.191 16.228 1.00 96.75 248 ALA A O 1
ATOM 1982 N N . SER A 1 249 ? -1.392 1.377 17.637 1.00 98.00 249 SER A N 1
ATOM 1983 C CA . SER A 1 249 ? -1.455 0.535 18.835 1.00 98.00 249 SER A CA 1
ATOM 1984 C C . SER A 1 249 ? -2.518 -0.551 18.722 1.00 98.00 249 SER A C 1
ATOM 1986 O O . SER A 1 249 ? -2.217 -1.704 19.011 1.00 98.00 249 SER A O 1
ATOM 1988 N N . GLU A 1 250 ? -3.716 -0.214 18.241 1.00 98.25 250 GLU A N 1
ATOM 1989 C CA . GLU A 1 250 ? -4.811 -1.180 18.073 1.00 98.25 250 GLU A CA 1
ATOM 1990 C C . GLU A 1 250 ? -4.449 -2.242 17.041 1.00 98.25 250 GLU A C 1
ATOM 1992 O O . GLU A 1 250 ? -4.503 -3.430 17.341 1.00 98.25 250 GLU A O 1
ATOM 1997 N N . ARG A 1 251 ? -3.959 -1.837 15.859 1.00 98.06 251 ARG A N 1
ATOM 1998 C CA . ARG A 1 251 ? -3.513 -2.797 14.831 1.00 98.06 251 ARG A CA 1
ATOM 1999 C C . ARG A 1 251 ? -2.473 -3.778 15.364 1.00 98.06 251 ARG A C 1
ATOM 2001 O O . ARG A 1 251 ? -2.494 -4.959 15.023 1.00 98.06 251 ARG A O 1
ATOM 2008 N N . LYS A 1 252 ? -1.543 -3.282 16.184 1.00 98.19 252 LYS A N 1
ATOM 2009 C CA . LYS A 1 252 ? -0.527 -4.117 16.821 1.00 98.19 252 LYS A CA 1
ATOM 2010 C C . LYS A 1 252 ? -1.153 -5.074 17.838 1.00 98.19 252 LYS A C 1
ATOM 2012 O O . LYS A 1 252 ? -0.785 -6.244 17.825 1.00 98.19 252 LYS A O 1
ATOM 2017 N N . ALA A 1 253 ? -2.099 -4.606 18.651 1.00 98.38 253 ALA A N 1
ATOM 2018 C CA . ALA A 1 253 ? -2.809 -5.434 19.620 1.00 98.38 253 ALA A CA 1
ATOM 2019 C C . ALA A 1 253 ? -3.584 -6.574 18.937 1.00 98.38 253 ALA A C 1
ATOM 2021 O O . ALA A 1 253 ? -3.395 -7.726 19.316 1.00 98.38 253 ALA A O 1
ATOM 2022 N N . TYR A 1 254 ? -4.355 -6.295 17.878 1.00 98.38 254 TYR A N 1
ATOM 2023 C CA . TYR A 1 254 ? -5.078 -7.335 17.127 1.00 98.38 254 TYR A CA 1
ATOM 2024 C C . TYR A 1 254 ? -4.146 -8.398 16.541 1.00 98.38 254 TYR A C 1
ATOM 2026 O O . TYR A 1 254 ? -4.430 -9.593 16.615 1.00 98.38 254 TYR A O 1
ATOM 2034 N N . LEU A 1 255 ? -2.990 -7.992 16.005 1.00 98.00 255 LEU A N 1
ATOM 2035 C CA . LEU A 1 255 ? -1.991 -8.951 15.533 1.00 98.00 255 LEU A CA 1
ATOM 2036 C C . LEU A 1 255 ? -1.376 -9.767 16.671 1.00 98.00 255 LEU A C 1
ATOM 2038 O O . LEU A 1 255 ? -1.101 -10.946 16.480 1.00 98.00 255 LEU A O 1
ATOM 2042 N N . GLU A 1 256 ? -1.118 -9.168 17.833 1.00 98.19 256 GLU A N 1
ATOM 2043 C CA . GLU A 1 256 ? -0.558 -9.884 18.985 1.00 98.19 256 GLU A CA 1
ATOM 2044 C C . GLU A 1 256 ? -1.558 -10.874 19.601 1.00 98.19 256 GLU A C 1
ATOM 2046 O O . GLU A 1 256 ? -1.139 -11.948 20.024 1.00 98.19 256 GLU A O 1
ATOM 2051 N N . MET A 1 257 ? -2.858 -10.562 19.582 1.00 98.31 257 MET A N 1
ATOM 2052 C CA . MET A 1 257 ? -3.924 -11.441 20.081 1.00 98.31 257 MET A CA 1
ATOM 2053 C C . MET A 1 257 ? -4.186 -12.657 19.176 1.00 98.31 257 MET A C 1
ATOM 2055 O O . MET A 1 257 ? -4.593 -13.702 19.675 1.00 98.31 257 MET A O 1
ATOM 2059 N N . ASN A 1 258 ? -3.890 -12.556 17.875 1.00 98.12 258 ASN A N 1
ATOM 2060 C CA . ASN A 1 258 ? -4.135 -13.614 16.883 1.00 98.12 258 ASN A CA 1
ATOM 2061 C C . ASN A 1 258 ? -2.860 -14.344 16.429 1.00 98.12 258 ASN A C 1
ATOM 2063 O O . ASN A 1 258 ? -2.765 -14.751 15.273 1.00 98.12 258 ASN A O 1
ATOM 2067 N N . ASP A 1 259 ? -1.828 -14.448 17.276 1.00 97.69 259 ASP A N 1
ATOM 2068 C CA . ASP A 1 259 ? -0.542 -15.087 16.928 1.00 97.69 259 ASP A CA 1
ATOM 2069 C C . ASP A 1 259 ? 0.084 -14.557 15.615 1.00 97.69 259 ASP A C 1
ATOM 2071 O O . ASP A 1 259 ? 0.842 -15.233 14.911 1.00 97.69 259 ASP A O 1
ATOM 2075 N N . ARG A 1 260 ? -0.202 -13.290 15.292 1.00 96.88 260 ARG A N 1
ATOM 2076 C CA . ARG A 1 260 ? 0.174 -12.588 14.057 1.00 96.88 260 ARG A CA 1
ATOM 2077 C C . ARG A 1 260 ? -0.434 -13.187 12.787 1.00 96.88 260 ARG A C 1
ATOM 2079 O O . ARG A 1 260 ? 0.141 -12.992 11.712 1.00 96.88 260 ARG A O 1
ATOM 2086 N N . ASP A 1 261 ? -1.551 -13.893 12.869 1.00 97.88 261 ASP A N 1
ATOM 2087 C CA . ASP A 1 261 ? -2.362 -14.240 11.706 1.00 97.88 261 ASP A CA 1
ATOM 2088 C C . ASP A 1 261 ? -3.156 -13.004 11.249 1.00 97.88 261 ASP A C 1
ATOM 2090 O O . ASP A 1 261 ? -3.928 -12.415 12.005 1.00 97.88 261 ASP A O 1
ATOM 2094 N N . VAL A 1 262 ? -2.905 -12.570 10.010 1.00 97.25 262 VAL A N 1
ATOM 2095 C CA . VAL A 1 262 ? -3.513 -11.358 9.445 1.00 97.25 262 VAL A CA 1
ATOM 2096 C C . VAL A 1 262 ? -4.992 -11.581 9.163 1.00 97.25 262 VAL A C 1
ATOM 2098 O O . VAL A 1 262 ? -5.790 -10.686 9.419 1.00 97.25 262 VAL A O 1
ATOM 2101 N N . ASP A 1 263 ? -5.364 -12.763 8.674 1.00 97.75 263 ASP A N 1
ATOM 2102 C CA . ASP A 1 263 ? -6.744 -13.042 8.283 1.00 97.75 263 ASP A CA 1
ATOM 2103 C C . ASP A 1 263 ? -7.638 -13.170 9.523 1.00 97.75 263 ASP A C 1
ATOM 2105 O O . ASP A 1 263 ? -8.743 -12.625 9.550 1.00 97.75 263 ASP A O 1
ATOM 2109 N N . ALA A 1 264 ? -7.128 -13.815 10.579 1.00 98.19 264 ALA A N 1
ATOM 2110 C CA . ALA A 1 264 ? -7.808 -13.889 11.872 1.00 98.19 264 ALA A CA 1
ATOM 2111 C C . ALA A 1 264 ? -7.960 -12.499 12.515 1.00 98.19 264 ALA A C 1
ATOM 2113 O O . ALA A 1 264 ? -9.065 -12.131 12.913 1.00 98.19 264 ALA A O 1
ATOM 2114 N N . ALA A 1 265 ? -6.894 -11.688 12.517 1.00 98.44 265 ALA A N 1
ATOM 2115 C CA . ALA A 1 265 ? -6.946 -10.321 13.035 1.00 98.44 265 ALA A CA 1
ATOM 2116 C C . ALA A 1 265 ? -7.943 -9.436 12.263 1.00 98.44 265 ALA A C 1
ATOM 2118 O O . ALA A 1 265 ? -8.715 -8.703 12.874 1.00 98.44 265 ALA A O 1
ATOM 2119 N N . LEU A 1 266 ? -7.976 -9.513 10.926 1.00 97.94 266 LEU A N 1
ATOM 2120 C CA . LEU A 1 266 ? -8.949 -8.774 10.110 1.00 97.94 266 LEU A CA 1
ATOM 2121 C C . LEU A 1 266 ? -10.391 -9.230 10.374 1.00 97.94 266 LEU A C 1
ATOM 2123 O O . LEU A 1 266 ? -11.305 -8.405 10.359 1.00 97.94 266 LEU A O 1
ATOM 2127 N N . ALA A 1 267 ? -10.608 -10.525 10.617 1.00 98.25 267 ALA A N 1
ATOM 2128 C CA . ALA A 1 267 ? -11.922 -11.050 10.969 1.00 98.25 267 ALA A CA 1
ATOM 2129 C C . ALA A 1 267 ? -12.397 -10.541 12.340 1.00 98.25 267 ALA A C 1
ATOM 2131 O O . ALA A 1 267 ? -13.566 -10.183 12.471 1.00 98.25 267 ALA A O 1
ATOM 2132 N N . GLU A 1 268 ? -11.505 -10.469 13.331 1.00 98.31 268 GLU A N 1
ATOM 2133 C CA . GLU A 1 268 ? -11.812 -9.916 14.654 1.00 98.31 268 GLU A CA 1
ATOM 2134 C C . GLU A 1 268 ? -12.115 -8.414 14.581 1.00 98.31 268 GLU A C 1
ATOM 2136 O O . GLU A 1 268 ? -13.177 -7.998 15.033 1.00 98.31 268 GLU A O 1
ATOM 2141 N N . ILE A 1 269 ? -11.287 -7.627 13.879 1.00 98.19 269 ILE A N 1
ATOM 2142 C CA . ILE A 1 269 ? -11.537 -6.190 13.647 1.00 98.19 269 ILE A CA 1
ATOM 2143 C C . ILE A 1 269 ? -12.898 -5.968 12.975 1.00 98.19 269 ILE A C 1
ATOM 2145 O O . ILE A 1 269 ? -13.657 -5.081 13.359 1.00 98.19 269 ILE A O 1
ATOM 2149 N N . ARG A 1 270 ? -13.239 -6.786 11.969 1.00 98.12 270 ARG A N 1
ATOM 2150 C CA . ARG A 1 270 ? -14.543 -6.701 11.301 1.00 98.12 270 ARG A CA 1
ATOM 2151 C C . ARG A 1 270 ? -15.697 -6.997 12.257 1.00 98.12 270 ARG A C 1
ATOM 2153 O O . ARG A 1 270 ? -16.752 -6.384 12.118 1.00 98.12 270 ARG A O 1
ATOM 2160 N N . ASN A 1 271 ? -15.525 -7.954 13.167 1.00 98.00 271 ASN A N 1
ATOM 2161 C CA . ASN A 1 271 ? -16.541 -8.257 14.165 1.00 98.00 271 ASN A CA 1
ATOM 2162 C C . ASN A 1 271 ? -16.708 -7.081 15.128 1.00 98.00 271 ASN A C 1
ATOM 2164 O O . ASN A 1 271 ? -17.842 -6.665 15.327 1.00 98.00 271 ASN A O 1
ATOM 2168 N N . ASP A 1 272 ? -15.618 -6.515 15.644 1.00 97.56 272 ASP A N 1
ATOM 2169 C CA . ASP A 1 272 ? -15.664 -5.386 16.582 1.00 97.56 272 ASP A CA 1
ATOM 2170 C C . ASP A 1 272 ? -16.349 -4.160 15.967 1.00 97.56 272 ASP A C 1
ATOM 2172 O O . ASP A 1 272 ? -17.300 -3.643 16.546 1.00 97.56 272 ASP A O 1
ATOM 2176 N N . ILE A 1 273 ? -15.972 -3.775 14.741 1.00 96.19 273 ILE A N 1
ATOM 2177 C CA . ILE A 1 273 ? -16.626 -2.664 14.022 1.00 96.19 273 ILE A CA 1
ATOM 2178 C C . ILE A 1 273 ? -18.126 -2.931 13.853 1.00 96.19 273 ILE A C 1
ATOM 2180 O O . ILE A 1 273 ? -18.951 -2.041 14.036 1.00 96.19 273 ILE A O 1
ATOM 2184 N N . LYS A 1 274 ? -18.502 -4.171 13.523 1.00 96.94 274 LYS A N 1
ATOM 2185 C CA . LYS A 1 274 ? -19.912 -4.541 13.377 1.00 96.94 274 LYS A CA 1
ATOM 2186 C C . LYS A 1 274 ? -20.670 -4.455 14.709 1.00 96.94 274 LYS A C 1
ATOM 2188 O O . LYS A 1 274 ? -21.827 -4.047 14.717 1.00 96.94 274 LYS A O 1
ATOM 2193 N N . TRP A 1 275 ? -20.040 -4.844 15.816 1.00 95.62 275 TRP A N 1
ATOM 2194 C CA . TRP A 1 275 ? -20.622 -4.705 17.152 1.00 95.62 275 TRP A CA 1
ATOM 2195 C C . TRP A 1 275 ? -20.852 -3.235 17.519 1.00 95.62 275 TRP A C 1
ATOM 2197 O O . TRP A 1 275 ? -21.921 -2.914 18.033 1.00 95.62 275 TRP A O 1
ATOM 2207 N N . GLU A 1 276 ? -19.901 -2.349 17.213 1.00 95.06 276 GLU A N 1
ATOM 2208 C CA . GLU A 1 276 ? -20.043 -0.902 17.435 1.00 95.06 276 GLU A CA 1
ATOM 2209 C C . GLU A 1 276 ? -21.193 -0.304 16.607 1.00 95.06 276 GLU A C 1
ATOM 2211 O O . GLU A 1 276 ? -22.021 0.433 17.143 1.00 95.06 276 GLU A O 1
ATOM 2216 N N . GLU A 1 277 ? -21.310 -0.680 15.327 1.00 94.44 277 GLU A N 1
ATOM 2217 C CA . GLU A 1 277 ? -2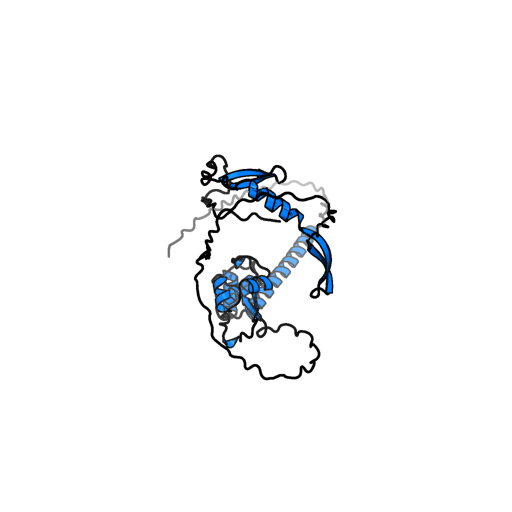2.428 -0.257 14.469 1.00 94.44 277 GLU A CA 1
ATOM 2218 C C . GLU A 1 277 ? -23.786 -0.699 15.044 1.00 94.44 277 GLU A C 1
ATOM 2220 O O . GLU A 1 277 ? -24.742 0.082 15.083 1.00 94.44 277 GLU A O 1
ATOM 2225 N N . ASP A 1 278 ? -23.877 -1.943 15.521 1.00 94.62 278 ASP A N 1
ATOM 2226 C CA . ASP A 1 278 ? -25.100 -2.468 16.126 1.00 94.62 278 ASP A CA 1
ATOM 2227 C C . ASP A 1 278 ? -25.426 -1.738 17.452 1.00 94.62 278 ASP A C 1
ATOM 2229 O O . ASP A 1 278 ? -26.588 -1.388 17.685 1.00 94.62 278 ASP A O 1
ATOM 2233 N N . GLU A 1 279 ? -24.439 -1.418 18.299 1.00 93.19 279 GLU A N 1
ATOM 2234 C CA . GLU A 1 279 ? -24.660 -0.639 19.531 1.00 93.19 279 GLU A CA 1
ATOM 2235 C C . GLU A 1 279 ? -25.137 0.792 19.257 1.00 93.19 279 GLU A C 1
ATOM 2237 O O . GLU A 1 279 ? -26.091 1.255 19.897 1.00 93.19 279 GLU A O 1
ATOM 2242 N N . ASP A 1 280 ? -24.539 1.471 18.278 1.00 90.12 280 ASP A N 1
ATOM 2243 C CA . ASP A 1 280 ? -24.941 2.820 17.877 1.00 90.12 280 ASP A CA 1
ATOM 2244 C C . ASP A 1 280 ? -26.393 2.842 17.384 1.00 90.12 280 ASP A C 1
ATOM 2246 O O . ASP A 1 280 ? -27.165 3.749 17.722 1.00 90.12 280 ASP A O 1
ATOM 2250 N N . THR A 1 281 ? -26.819 1.811 16.643 1.00 90.31 281 THR A N 1
ATOM 2251 C CA . THR A 1 281 ? -28.222 1.706 16.213 1.00 90.31 281 THR A CA 1
ATOM 2252 C C . THR A 1 281 ? -29.175 1.505 17.389 1.00 90.31 281 THR A C 1
ATOM 2254 O O . THR A 1 281 ? -30.256 2.104 17.410 1.00 90.31 281 THR A O 1
ATOM 2257 N N . ILE A 1 282 ? -28.782 0.729 18.403 1.00 89.06 282 ILE A N 1
ATOM 2258 C CA . ILE A 1 282 ? -29.589 0.519 19.612 1.00 89.06 282 ILE A CA 1
ATOM 2259 C C . ILE A 1 282 ? -29.706 1.825 20.404 1.00 89.06 282 ILE A C 1
ATOM 2261 O O . ILE A 1 282 ? -30.812 2.194 20.814 1.00 89.06 282 ILE A O 1
ATOM 2265 N N . GLN A 1 283 ? -28.604 2.561 20.570 1.00 88.94 283 GLN A N 1
ATOM 2266 C CA . G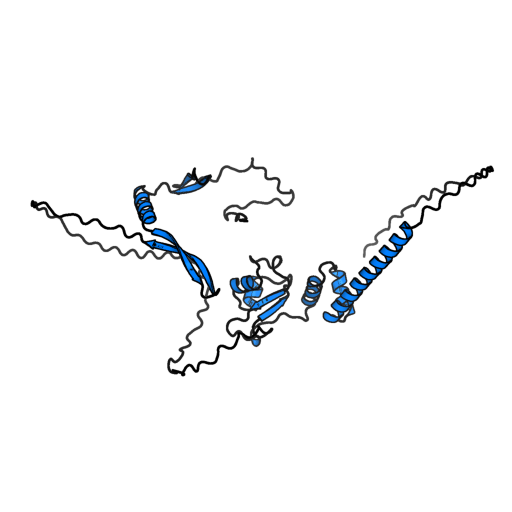LN A 1 283 ? -28.614 3.855 21.256 1.00 88.94 283 GLN A CA 1
ATOM 2267 C C . GLN A 1 283 ? -29.467 4.888 20.512 1.00 88.94 283 GLN A C 1
ATOM 2269 O O . GLN A 1 283 ? -30.251 5.600 21.145 1.00 88.94 283 GLN A O 1
ATOM 2274 N N . ALA A 1 284 ? -29.391 4.932 19.178 1.00 89.44 284 ALA A N 1
ATOM 2275 C CA . ALA A 1 284 ? -30.220 5.817 18.363 1.00 89.44 284 ALA A CA 1
ATOM 2276 C C . ALA A 1 284 ? -31.718 5.494 18.498 1.00 89.44 284 ALA A C 1
ATOM 2278 O O . ALA A 1 284 ? -32.544 6.399 18.653 1.00 89.44 284 ALA A O 1
ATOM 2279 N N . VAL A 1 285 ? -32.086 4.206 18.509 1.00 90.62 285 VAL A N 1
ATOM 2280 C CA . VAL A 1 285 ? -33.474 3.776 18.744 1.00 90.62 285 VAL A CA 1
ATOM 2281 C C . VAL A 1 285 ? -33.928 4.168 20.152 1.00 90.62 285 VAL A C 1
ATOM 2283 O O . VAL A 1 285 ? -35.027 4.705 20.306 1.00 90.62 285 VAL A O 1
ATOM 2286 N N . GLN A 1 286 ? -33.085 3.976 21.168 1.00 88.44 286 GLN A N 1
ATOM 2287 C CA . GLN A 1 286 ? -33.410 4.335 22.548 1.00 88.44 286 GLN A CA 1
ATOM 2288 C C . GLN A 1 286 ? -33.594 5.852 22.726 1.00 88.44 286 GLN A C 1
ATOM 2290 O O . GLN A 1 286 ? -34.572 6.270 23.348 1.00 88.44 286 GLN A O 1
ATOM 2295 N N . GLN A 1 287 ? -32.734 6.674 22.114 1.00 89.31 287 GLN A N 1
ATOM 2296 C CA . GLN A 1 287 ? -32.886 8.135 22.105 1.00 89.31 287 GLN A CA 1
ATOM 2297 C C . GLN A 1 287 ? -34.166 8.572 21.380 1.00 89.31 287 GLN A C 1
ATOM 2299 O O . GLN A 1 287 ? -34.911 9.405 21.898 1.00 89.31 287 GLN A O 1
ATOM 2304 N N . SER A 1 288 ? -34.485 7.961 20.232 1.00 90.62 288 SER A N 1
ATOM 2305 C CA . SER A 1 288 ? -35.724 8.271 19.502 1.00 90.62 288 SER A CA 1
ATOM 2306 C C . SER A 1 288 ? -36.986 7.934 20.307 1.00 90.62 288 SER A C 1
ATOM 2308 O O . SER A 1 288 ? -38.005 8.612 20.183 1.00 90.62 288 SER A O 1
ATOM 2310 N N . PHE A 1 289 ? -36.925 6.919 21.177 1.00 87.12 289 PHE A N 1
ATOM 2311 C CA . PHE A 1 289 ? -38.048 6.538 22.032 1.00 87.12 289 PHE A CA 1
ATOM 2312 C C . PHE A 1 289 ? -38.240 7.505 23.211 1.00 87.12 289 PHE A C 1
ATOM 2314 O O . PHE A 1 289 ? -39.376 7.754 23.621 1.00 87.12 289 PHE A O 1
ATOM 2321 N N . GLU A 1 290 ? -37.159 8.091 23.738 1.00 83.94 290 GLU A N 1
ATOM 2322 C CA . GLU A 1 290 ? -37.245 9.122 24.781 1.00 83.94 290 GLU A CA 1
ATOM 2323 C C . GLU A 1 290 ? -37.807 10.449 24.261 1.00 83.94 290 GLU A C 1
ATOM 2325 O O . GLU A 1 290 ? -38.531 11.126 24.994 1.00 83.94 290 GLU A O 1
ATOM 2330 N N . GLU A 1 291 ? -37.557 10.799 22.998 1.00 80.25 291 GLU A N 1
ATOM 2331 C CA . GLU A 1 291 ? -38.080 12.032 22.396 1.00 80.25 291 GLU A CA 1
ATOM 2332 C C . GLU A 1 291 ? -39.593 11.955 22.101 1.00 80.25 291 GLU A C 1
ATOM 2334 O O . GLU A 1 291 ? -40.289 12.970 22.099 1.00 80.25 291 GLU A O 1
ATOM 2339 N N . VAL A 1 292 ? -40.152 10.743 21.976 1.00 80.62 292 VAL A N 1
ATOM 2340 C CA . VAL A 1 292 ? -41.604 10.498 21.842 1.00 80.62 292 VAL A CA 1
ATOM 2341 C C . VAL A 1 292 ? -42.310 10.452 23.208 1.00 80.62 292 VAL A C 1
ATOM 2343 O O . VAL A 1 292 ? -43.472 10.048 23.299 1.00 80.62 292 VAL A O 1
ATOM 2346 N N . LYS A 1 293 ? -41.679 10.931 24.296 1.00 69.12 293 LYS A N 1
ATOM 2347 C CA . LYS A 1 293 ? -42.419 11.304 25.514 1.00 69.12 293 LYS A CA 1
ATOM 2348 C C . LYS A 1 293 ? -43.423 12.395 25.151 1.00 69.12 293 LYS A C 1
ATOM 2350 O O . LYS A 1 293 ? -43.123 13.586 25.154 1.00 69.12 293 LYS A O 1
ATOM 2355 N N . ILE A 1 294 ? -44.634 11.938 24.831 1.00 65.62 294 ILE A N 1
ATOM 2356 C CA . ILE A 1 294 ? -45.839 12.738 24.653 1.00 65.62 294 ILE A CA 1
ATOM 2357 C C . ILE A 1 294 ? -45.821 13.746 25.798 1.00 65.62 294 ILE A C 1
ATOM 2359 O O . ILE A 1 294 ? -45.695 13.296 26.942 1.00 65.62 294 ILE A O 1
ATOM 2363 N N . PRO A 1 295 ? -45.883 15.064 25.531 1.00 65.38 295 PRO A N 1
ATOM 2364 C CA . PRO A 1 295 ? -45.922 16.051 26.592 1.00 65.38 295 PRO A CA 1
ATOM 2365 C C . PRO A 1 295 ? -47.071 15.640 27.494 1.00 65.38 295 PRO A C 1
ATOM 2367 O O . PRO A 1 295 ? -48.232 15.681 27.079 1.00 65.38 295 PRO A O 1
ATOM 2370 N N . THR A 1 296 ? -46.730 15.130 28.679 1.00 63.75 296 THR A N 1
ATOM 2371 C CA . THR A 1 296 ? -47.695 14.747 29.692 1.00 63.75 296 THR A CA 1
ATOM 2372 C C . THR A 1 296 ? -48.444 16.029 29.938 1.00 63.75 296 THR A C 1
ATOM 2374 O O . THR A 1 296 ? -47.879 16.959 30.512 1.00 63.75 296 THR A O 1
ATOM 2377 N N . ALA A 1 297 ? -49.645 16.132 29.362 1.00 62.03 297 ALA A N 1
ATOM 2378 C CA . ALA A 1 297 ? -50.477 17.301 29.500 1.00 62.03 297 ALA A CA 1
ATOM 2379 C C . ALA A 1 297 ? -50.539 17.537 30.999 1.00 62.03 297 ALA A C 1
ATOM 2381 O O . ALA A 1 297 ? -51.045 16.683 31.732 1.00 62.03 297 ALA A O 1
ATOM 2382 N N . SER A 1 298 ? -49.886 18.616 31.433 1.00 56.19 298 SER A N 1
ATOM 2383 C CA . SER A 1 298 ? -49.869 19.038 32.816 1.00 56.19 298 SER A CA 1
ATOM 2384 C C . SER A 1 298 ? -51.324 19.331 33.118 1.00 56.19 298 SER A C 1
ATOM 2386 O O . SER A 1 298 ? -51.866 20.373 32.752 1.00 56.19 298 SER A O 1
ATOM 2388 N N . ARG A 1 299 ? -52.009 18.308 33.624 1.00 54.16 299 ARG A N 1
ATOM 2389 C CA . ARG A 1 299 ? -53.360 18.405 34.121 1.00 54.16 299 ARG A CA 1
ATOM 2390 C C . ARG A 1 299 ? -53.186 19.198 35.397 1.00 54.16 299 ARG A C 1
ATOM 2392 O O . ARG A 1 299 ? -52.856 18.633 36.434 1.00 54.16 299 ARG A O 1
ATOM 2399 N N . VAL A 1 300 ? -53.290 20.512 35.228 1.00 56.41 300 VAL A N 1
ATOM 2400 C CA . VAL A 1 300 ? -53.467 21.505 36.274 1.00 56.41 300 VAL A CA 1
ATOM 2401 C C . VAL A 1 300 ? -54.603 20.990 37.147 1.00 56.41 300 VAL A C 1
ATOM 2403 O O . VAL A 1 300 ? -55.772 21.036 36.768 1.00 56.41 300 VAL A O 1
ATOM 2406 N N . TRP A 1 301 ? -54.233 20.364 38.255 1.00 61.50 301 TRP A N 1
ATOM 2407 C CA . TRP A 1 301 ? -55.078 20.308 39.426 1.00 61.50 301 TRP A CA 1
ATOM 2408 C C . TRP A 1 301 ? -54.610 21.497 40.248 1.00 61.50 301 TRP A C 1
ATOM 2410 O O . TRP A 1 301 ? -53.542 21.460 40.857 1.00 61.50 301 TRP A O 1
ATOM 2420 N N . ASP A 1 302 ? -55.352 22.592 40.110 1.00 52.59 302 ASP A N 1
ATOM 2421 C CA . ASP A 1 302 ? -55.331 23.699 41.051 1.00 52.59 302 ASP A CA 1
ATOM 2422 C C . ASP A 1 302 ? -55.773 23.139 42.406 1.00 52.59 302 ASP A C 1
ATOM 2424 O O . ASP A 1 302 ? -56.962 23.099 42.701 1.00 52.59 302 ASP A O 1
ATOM 2428 N N . ASP A 1 303 ? -54.826 22.654 43.200 1.00 53.22 303 ASP A N 1
ATOM 2429 C CA . ASP A 1 303 ? -55.022 22.491 44.632 1.00 53.22 303 ASP A CA 1
ATOM 2430 C C . ASP A 1 303 ? -54.006 23.400 45.321 1.00 53.22 303 ASP A C 1
ATOM 2432 O O . ASP A 1 303 ? -52.828 23.076 45.501 1.00 53.22 303 ASP A O 1
ATOM 2436 N N . ASP A 1 304 ? -54.503 24.595 45.640 1.00 57.75 304 ASP A N 1
ATOM 2437 C CA . ASP A 1 304 ? -54.059 25.392 46.770 1.00 57.75 304 ASP A CA 1
ATOM 2438 C C . ASP A 1 304 ? -53.837 24.459 47.970 1.00 57.75 304 ASP A C 1
ATOM 2440 O O . ASP A 1 304 ? -54.802 23.996 48.568 1.00 57.75 304 ASP A O 1
ATOM 2444 N N . ASP A 1 305 ? -52.589 24.214 48.374 1.00 53.22 305 ASP A N 1
ATOM 2445 C CA . ASP A 1 305 ? -52.279 24.517 49.762 1.00 53.22 305 ASP A CA 1
ATOM 2446 C C . ASP A 1 305 ? -50.793 24.678 50.079 1.00 53.22 305 ASP A C 1
ATOM 2448 O O . ASP A 1 305 ? -49.888 23.942 49.685 1.00 53.22 305 ASP A O 1
ATOM 2452 N N . THR A 1 306 ? -50.605 25.717 50.865 1.00 60.28 306 THR A N 1
ATOM 2453 C CA . THR A 1 306 ? -49.409 26.208 51.516 1.00 60.28 306 THR A CA 1
ATOM 2454 C C . THR A 1 306 ? -48.656 25.152 52.339 1.00 60.28 306 THR A C 1
ATOM 2456 O O . THR A 1 306 ? -49.211 24.504 53.217 1.00 60.28 306 THR A O 1
ATOM 2459 N N . SER A 1 307 ? -47.334 25.046 52.163 1.00 52.00 307 SER A N 1
ATOM 2460 C CA . SER A 1 307 ? -46.390 25.126 53.294 1.00 52.00 307 SER A CA 1
ATOM 2461 C C . SER A 1 307 ? -44.927 25.062 52.847 1.00 52.00 307 SER A C 1
ATOM 2463 O O . SER A 1 307 ? -44.441 24.143 52.196 1.00 52.00 307 SER A O 1
ATOM 2465 N N . SER A 1 308 ? -44.221 26.107 53.254 1.00 60.00 308 SER A N 1
ATOM 2466 C CA . SER A 1 308 ? -42.782 26.300 53.222 1.00 60.00 308 SER A CA 1
ATOM 2467 C C . SER A 1 308 ? -42.019 25.222 53.991 1.00 60.00 308 SER A C 1
ATOM 2469 O O . SER A 1 308 ? -42.193 25.137 55.205 1.00 60.00 308 SER A O 1
ATOM 2471 N N . LEU A 1 309 ? -41.058 24.543 53.362 1.00 48.31 309 LEU A N 1
ATOM 2472 C CA . LEU A 1 309 ? -39.862 24.070 54.064 1.00 48.31 309 LEU A CA 1
ATOM 2473 C C . LEU A 1 309 ? -38.633 24.168 53.156 1.00 48.31 309 LEU A C 1
ATOM 2475 O O . LEU A 1 309 ? -38.594 23.659 52.041 1.00 48.31 309 LEU A O 1
ATOM 2479 N N . ALA A 1 310 ? -37.645 24.893 53.671 1.00 56.97 310 ALA A N 1
ATOM 2480 C CA . ALA A 1 310 ? -36.376 25.210 53.048 1.00 56.97 310 ALA A CA 1
ATOM 2481 C C . ALA A 1 310 ? -35.487 23.971 52.863 1.00 56.97 310 ALA A C 1
ATOM 2483 O O . ALA A 1 310 ? -35.316 23.179 53.789 1.00 56.97 310 ALA A O 1
ATOM 2484 N N . THR A 1 311 ? -34.835 23.870 51.706 1.00 55.31 311 THR A N 1
ATOM 2485 C CA . THR A 1 311 ? -33.713 22.950 51.467 1.00 55.31 311 THR A CA 1
ATOM 2486 C C . THR A 1 311 ? -32.395 23.727 51.354 1.00 55.31 311 THR A C 1
ATOM 2488 O O . THR A 1 311 ? -32.346 24.725 50.630 1.00 55.31 311 THR A O 1
ATOM 2491 N N . PRO A 1 312 ? -31.323 23.307 52.054 1.00 57.84 312 PRO A N 1
ATOM 2492 C CA . PRO A 1 312 ? -30.059 24.034 52.100 1.00 57.84 312 PRO A CA 1
ATOM 2493 C C . PRO A 1 312 ? -29.173 23.765 50.874 1.00 57.84 312 PRO A C 1
ATOM 2495 O O . PRO A 1 312 ? -29.060 22.637 50.397 1.00 57.84 312 PRO A O 1
ATOM 2498 N N . LEU A 1 313 ? -28.492 24.821 50.414 1.00 48.59 313 LEU A N 1
ATOM 2499 C CA . LEU A 1 313 ? -27.385 24.756 49.462 1.00 48.59 313 LEU A CA 1
ATOM 2500 C C . LEU A 1 313 ? -26.220 23.944 50.050 1.00 48.59 313 LEU A C 1
ATOM 2502 O O . LEU A 1 313 ? -25.573 24.383 51.000 1.00 48.59 313 LEU A O 1
ATOM 2506 N N . LEU A 1 314 ? -25.894 22.811 49.430 1.00 46.81 314 LEU A N 1
ATOM 2507 C CA . LEU A 1 314 ? -24.600 22.149 49.592 1.00 46.81 314 LEU A CA 1
ATOM 2508 C C . LEU A 1 314 ? -23.700 22.530 48.414 1.00 46.81 314 LEU A C 1
ATOM 2510 O O . LEU A 1 314 ? -23.752 21.941 47.337 1.00 46.81 314 LEU A O 1
ATOM 2514 N N . THR A 1 315 ? -22.857 23.539 48.625 1.00 52.12 315 THR A N 1
ATOM 2515 C CA . THR A 1 315 ? -21.711 23.835 47.762 1.00 52.12 315 THR A CA 1
ATOM 2516 C C . THR A 1 315 ? -20.636 22.772 47.992 1.00 52.12 315 THR A C 1
ATOM 2518 O O . THR A 1 315 ? -19.895 22.835 48.972 1.00 52.12 315 THR A O 1
ATOM 2521 N N . SER A 1 316 ? -20.559 21.783 47.101 1.00 51.25 316 SER A N 1
ATOM 2522 C CA . SER A 1 316 ? -19.448 20.828 47.049 1.00 51.25 316 SER A CA 1
ATOM 2523 C C . SER A 1 316 ? -18.247 21.483 46.364 1.00 51.25 316 SER A C 1
ATOM 2525 O O . SER A 1 316 ? -18.168 21.578 45.138 1.00 51.25 316 SER A O 1
ATOM 2527 N N . THR A 1 317 ? -17.317 21.995 47.165 1.00 54.06 317 THR A N 1
ATOM 2528 C CA . THR A 1 317 ? -16.001 22.461 46.723 1.00 54.06 317 THR A CA 1
ATOM 2529 C C . THR A 1 317 ? -15.148 21.243 46.370 1.00 54.06 317 THR A C 1
ATOM 2531 O O . THR A 1 317 ? -14.530 20.616 47.230 1.00 54.06 317 THR A O 1
ATOM 2534 N N . ASN A 1 318 ? -15.124 20.894 45.084 1.00 56.19 318 ASN A N 1
ATOM 2535 C CA . ASN A 1 318 ? -14.308 19.806 44.559 1.00 56.19 318 ASN A CA 1
ATOM 2536 C C . ASN A 1 318 ? -12.828 20.238 44.524 1.00 56.19 318 ASN A C 1
ATOM 2538 O O . ASN A 1 318 ? -12.362 20.918 43.607 1.00 56.19 318 ASN A O 1
ATOM 2542 N N . ARG A 1 319 ? -12.108 19.908 45.600 1.00 53.94 319 ARG A N 1
ATOM 2543 C CA . ARG A 1 319 ? -10.685 20.190 45.812 1.00 53.94 319 ARG A CA 1
ATOM 2544 C C . ARG A 1 319 ? -9.855 19.218 44.967 1.00 53.94 319 ARG A C 1
ATOM 2546 O O . ARG A 1 319 ? -9.574 18.106 45.402 1.00 53.94 319 ARG A O 1
ATOM 2553 N N . ARG A 1 320 ? -9.453 19.646 43.765 1.00 56.25 320 ARG A N 1
ATOM 2554 C CA . ARG A 1 320 ? -8.426 18.961 42.961 1.00 56.25 320 ARG A CA 1
ATOM 2555 C C . ARG A 1 320 ? -7.119 18.887 43.761 1.00 56.25 320 ARG A C 1
ATOM 2557 O O . ARG A 1 320 ? -6.528 19.919 44.072 1.00 56.25 320 ARG A O 1
ATOM 2564 N N . GLN A 1 321 ? -6.694 17.673 44.094 1.00 63.12 321 GLN A N 1
ATOM 2565 C CA . GLN A 1 321 ? -5.330 17.367 44.525 1.00 63.12 321 GLN A CA 1
ATOM 2566 C C . GLN A 1 321 ? -4.431 17.276 43.278 1.00 63.12 321 GLN A C 1
ATOM 2568 O O . GLN A 1 321 ? -4.849 16.657 42.296 1.00 63.12 321 GLN A O 1
ATOM 2573 N N . PRO A 1 322 ? -3.238 17.891 43.271 1.00 68.31 322 PRO A N 1
ATOM 2574 C CA . PRO A 1 322 ? -2.236 17.647 42.241 1.00 68.31 322 PRO A CA 1
ATOM 2575 C C . PRO A 1 322 ? -1.594 16.270 42.461 1.00 68.31 322 PRO A C 1
ATOM 2577 O O . PRO A 1 322 ? -1.109 15.975 43.548 1.00 68.31 322 PRO A O 1
ATOM 2580 N N . PHE A 1 323 ? -1.623 15.431 41.425 1.00 66.06 323 PHE A N 1
ATOM 2581 C CA . PHE A 1 323 ? -0.853 14.190 41.349 1.00 66.06 323 PHE A CA 1
ATOM 2582 C C . PHE A 1 323 ? 0.629 14.553 41.179 1.00 66.06 323 PHE A C 1
ATOM 2584 O O . PHE A 1 323 ? 0.989 15.206 40.197 1.00 66.06 323 PHE A O 1
ATOM 2591 N N . GLU A 1 324 ? 1.467 14.160 42.136 1.00 68.50 324 GLU A N 1
ATOM 2592 C CA . GLU A 1 324 ? 2.921 14.127 41.970 1.00 68.50 324 GLU A CA 1
ATOM 2593 C C . GLU A 1 324 ? 3.271 12.988 41.001 1.00 68.50 324 GLU A C 1
ATOM 2595 O O . GLU A 1 324 ? 2.853 11.846 41.196 1.00 68.50 324 GLU A O 1
ATOM 2600 N N . LEU A 1 325 ? 3.992 13.315 39.924 1.00 69.62 325 LEU A N 1
ATOM 2601 C CA . LEU A 1 325 ? 4.708 12.333 39.115 1.00 69.62 325 LEU A CA 1
ATOM 2602 C C . LEU A 1 325 ? 6.007 12.004 39.855 1.00 69.62 325 LEU A C 1
ATOM 2604 O O . LEU A 1 325 ? 6.874 12.869 39.966 1.00 69.62 325 LEU A O 1
ATOM 2608 N N . GLU A 1 326 ? 6.135 10.773 40.342 1.00 71.44 326 GLU A N 1
ATOM 2609 C CA . GLU A 1 326 ? 7.438 10.202 40.675 1.00 71.44 326 GLU A CA 1
ATOM 2610 C C . GLU A 1 326 ? 8.083 9.645 39.400 1.00 71.44 326 GLU A C 1
ATOM 2612 O O . GLU A 1 326 ? 7.470 8.880 38.651 1.00 71.44 326 GLU A O 1
ATOM 2617 N N . ASP A 1 327 ? 9.320 10.081 39.166 1.00 71.06 327 ASP A N 1
ATOM 2618 C CA . ASP A 1 327 ? 10.240 9.604 38.139 1.00 71.06 327 ASP A CA 1
ATOM 2619 C C . ASP A 1 327 ? 10.593 8.122 38.350 1.00 71.06 327 ASP A C 1
ATOM 2621 O O . ASP A 1 327 ? 11.046 7.755 39.437 1.00 71.06 327 ASP A O 1
ATOM 2625 N N . LEU A 1 328 ? 10.494 7.309 37.290 1.00 60.00 328 LEU A N 1
ATOM 2626 C CA . LEU A 1 328 ? 11.255 6.064 37.107 1.00 60.00 328 LEU A CA 1
ATOM 2627 C C . LEU A 1 328 ? 11.610 5.842 35.633 1.00 60.00 328 LEU A C 1
ATOM 2629 O O . LEU A 1 328 ? 10.686 5.877 34.788 1.00 60.00 328 LEU A O 1
#

Secondary structure (DSSP, 8-state):
--PPP--TT------TTS-----GGG------PPTTEEEEEETTTTEEEEEETT--THHHHHHHHHHTTEEEEEEEEEETTTTEEEEEEEEEE-------PPP-----------------------------------------------------PPPPPPPBTTTEEEEEPPTT--HHHHHHHHT--HHHHHHHHT--SS-GGGS-SEEEEE-TTT--GGGS----SSSHHHHHHHHHHH-TTS-HHHHHHHHHHTTT-HHHHHHHHHHHHHHHHHHHHHHHHHHHHHHT----------------------------PPPP----

pLDDT: mean 73.47, std 20.6, range [31.55, 98.44]

Organism: NCBI:txid303405

Sequence (328 aa):
MAEGGTLAWKRQVIDQSRGPVGNYDSMRLPSELPEGVMWQHNPDTREWTLVRLDRPQQQRQGEQQQQQKYQLQRTMAWNPHTGREQWCVRLKAVQQASGKKNSNNKTLDSDEETISTAVDSVITGTTTTSNDLDYFMDDDDNIDNNNKVMLKDTPRSMPEPPVLGKDYVVHTVLGSDTFQGLLLRYKIKAIELRRVNQFSGTNLALAPSHLVIPLTGGRSLDNIRLQDTTSMEYKLQVILTEYPHLTASERKAYLEMNDRDVDAALAEIRNDIKWEEDEDTIQAVQQSFEEVKIPTASRVWDDDDTSSLATPLLTSTNRRQPFELEDL

Radius of gyration: 40.04 Å; chains: 1; bounding box: 94×68×131 Å

Foldseek 3Di:
DDDDDDPPVDDDPDPPPDDDPDDCVPPDDPDDDPPQWDWDQDPVVRDIDIDGNPDPCVVVVVVVVVVVQWDWDWDWDQDPVVRDTDTDTDTDGDPDPDDPDDDDDDDDDDDDDDDDDDDDDDDPDDPDDDPDDDDDPDDDDPDDPDDPPPPPCPPPDDDDDDDDQPFKDKDFDFPPDWLVNVCVQLVHDSVVQCVQQVDDDRDCVRTQRITIGTPPDPDHPVSHDDDDCQDPRNLLSVCCNVPVPDDSVLSVVLCVVVVNDSVNSVVVVVVVVVVVVVVVVVVVVVVVVVVPPPPPPPPDPPDDDDDDDDDDDDDDPPDDDDDDDDDD